Protein AF-A0A1I8ACL0-F1 (afdb_monomer)

Secondary structure (DSSP, 8-state):
----TT----HHHHHHHHHHHHHHHHHHHHHH-HHHHHHHHHHHHHHHHHHHH--SSEEEEHHHHHHTT-HHHHHHHHHHHHHH-TTSPEEEEEEE---THHHHHHHHIIIIIS--SEEEE--TT-HHHHHHHHTSTTSEEEEEEE-SSGGGHHHHTPBPTTS-BHHHHHHHHIIIII-TTS-EEEEE-TT-HHHHHHHHHHHTT--EE---BSTT-B-HHHHHHHH--

Organism: NCBI:txid37863

Structure (mmCIF, N/CA/C/O backbone):
data_AF-A0A1I8ACL0-F1
#
_entry.id   AF-A0A1I8ACL0-F1
#
loop_
_atom_site.group_PDB
_atom_site.id
_atom_site.type_symbol
_atom_site.label_atom_id
_atom_site.label_alt_id
_atom_site.label_c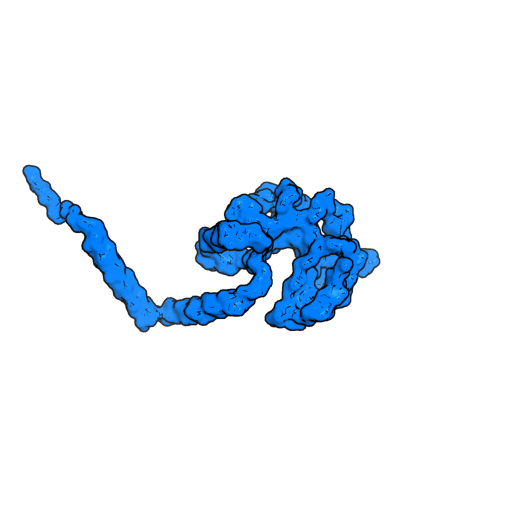omp_id
_atom_site.label_asym_id
_atom_site.label_entity_id
_atom_site.label_seq_id
_atom_site.pdbx_PDB_ins_code
_atom_site.Cartn_x
_atom_site.Cartn_y
_atom_site.Cartn_z
_atom_site.occupancy
_atom_site.B_iso_or_equiv
_atom_site.auth_seq_id
_atom_site.auth_comp_id
_atom_site.auth_asym_id
_atom_site.auth_atom_id
_atom_site.pdbx_PDB_model_num
ATOM 1 N N . MET A 1 1 ? 48.961 24.044 -46.648 1.00 43.56 1 MET A N 1
ATOM 2 C CA . MET A 1 1 ? 48.087 23.666 -45.518 1.00 43.56 1 MET A CA 1
ATOM 3 C C . MET A 1 1 ? 48.246 22.170 -45.318 1.00 43.56 1 MET A C 1
ATOM 5 O O . MET A 1 1 ? 47.962 21.426 -46.243 1.00 43.56 1 MET A O 1
ATOM 9 N N . SER A 1 2 ? 48.847 21.764 -44.198 1.00 44.66 2 SER A N 1
ATOM 10 C CA . SER A 1 2 ? 49.123 20.360 -43.868 1.00 44.66 2 SER A CA 1
ATOM 11 C C . SER A 1 2 ? 47.848 19.727 -43.312 1.00 44.66 2 SER A C 1
ATOM 13 O O . SER A 1 2 ? 47.350 20.182 -42.282 1.00 44.66 2 SER A O 1
ATOM 15 N N . ASP A 1 3 ? 47.289 18.739 -44.011 1.00 47.62 3 ASP A N 1
ATOM 16 C CA . ASP A 1 3 ? 46.150 17.964 -43.519 1.00 47.62 3 ASP A CA 1
ATOM 17 C C . ASP A 1 3 ? 46.607 17.059 -42.362 1.00 47.62 3 ASP A C 1
ATOM 19 O O . ASP A 1 3 ? 47.526 16.251 -42.496 1.00 47.62 3 ASP A O 1
ATOM 23 N N . SER A 1 4 ? 45.958 17.214 -41.206 1.00 45.97 4 SER A N 1
ATOM 24 C CA . SER A 1 4 ? 46.215 16.424 -39.997 1.00 45.97 4 SER A CA 1
ATOM 25 C C . SER A 1 4 ? 45.887 14.933 -40.218 1.00 45.97 4 SER A C 1
ATOM 27 O O . SER A 1 4 ? 44.834 14.631 -40.792 1.00 45.97 4 SER A O 1
ATOM 29 N N . PRO A 1 5 ? 46.698 13.975 -39.712 1.00 49.19 5 PRO A N 1
ATOM 30 C CA . PRO A 1 5 ? 46.516 12.537 -39.956 1.00 49.19 5 PRO A CA 1
ATOM 31 C C . PRO A 1 5 ? 45.283 11.927 -39.266 1.00 49.19 5 PRO A C 1
ATOM 33 O O . PRO A 1 5 ? 45.001 10.744 -39.435 1.00 49.19 5 PRO A O 1
ATOM 36 N N . PHE A 1 6 ? 44.537 12.709 -38.480 1.00 51.38 6 PHE A N 1
ATOM 37 C CA . PHE A 1 6 ? 43.445 12.227 -37.628 1.00 51.38 6 PHE A CA 1
ATOM 38 C C . PHE A 1 6 ? 42.046 12.410 -38.237 1.00 51.38 6 PHE A C 1
ATOM 40 O O . PHE A 1 6 ? 41.051 12.519 -37.518 1.00 51.38 6 PHE A O 1
ATOM 47 N N . LYS A 1 7 ? 41.925 12.425 -39.571 1.00 48.66 7 LYS A N 1
ATOM 48 C CA . LYS A 1 7 ? 40.615 12.453 -40.243 1.00 48.66 7 LYS A CA 1
ATOM 49 C C . LYS A 1 7 ? 39.975 11.056 -40.222 1.00 48.66 7 LYS A C 1
ATOM 51 O O . LYS A 1 7 ? 40.270 10.186 -41.037 1.00 48.66 7 LYS A O 1
ATOM 56 N N . SER A 1 8 ? 39.103 10.861 -39.232 1.00 52.00 8 SER A N 1
ATOM 57 C CA . SER A 1 8 ? 38.303 9.658 -38.964 1.00 52.00 8 SER A CA 1
ATOM 58 C C . SER A 1 8 ? 37.538 9.147 -40.197 1.00 52.00 8 SER A C 1
ATOM 60 O O . SER A 1 8 ? 36.692 9.855 -40.746 1.00 52.00 8 SER A O 1
ATOM 62 N N . LYS A 1 9 ? 37.756 7.875 -40.563 1.00 53.47 9 LYS A N 1
ATOM 63 C CA . LYS A 1 9 ? 36.924 7.108 -41.505 1.00 53.47 9 LYS A CA 1
ATOM 64 C C . LYS A 1 9 ? 35.989 6.149 -40.738 1.00 53.47 9 LYS A C 1
ATOM 66 O O . LYS A 1 9 ? 36.467 5.189 -40.149 1.00 53.47 9 LYS A O 1
ATOM 71 N N . GLY A 1 10 ? 34.672 6.391 -40.807 1.00 56.44 10 GLY A N 1
ATOM 72 C CA . GLY A 1 10 ? 33.586 5.386 -40.729 1.00 56.44 10 GLY A CA 1
ATOM 73 C C . GLY A 1 10 ? 33.173 4.794 -39.362 1.00 56.44 10 GLY A C 1
ATOM 74 O O . GLY A 1 10 ? 33.963 4.162 -38.668 1.00 56.44 10 GLY A O 1
ATOM 75 N N . GLY A 1 11 ? 31.881 4.908 -39.017 1.00 65.88 11 GLY A N 1
ATOM 76 C CA . GLY A 1 11 ? 31.287 4.486 -37.732 1.00 65.88 11 GLY A CA 1
ATOM 77 C C . GLY A 1 11 ? 31.156 2.972 -37.475 1.00 65.88 11 GLY A C 1
ATOM 78 O O . GLY A 1 11 ? 31.179 2.557 -36.320 1.00 65.88 11 GLY A O 1
ATOM 79 N N . LEU A 1 12 ? 31.100 2.126 -38.512 1.00 71.12 12 LEU A N 1
ATOM 80 C CA . LEU A 1 12 ? 30.924 0.666 -38.365 1.00 71.12 12 LEU A CA 1
ATOM 81 C C . LEU A 1 12 ? 32.179 -0.056 -37.844 1.00 71.12 12 LEU A C 1
ATOM 83 O O . LEU A 1 12 ? 32.082 -0.931 -36.986 1.00 71.12 12 LEU A O 1
ATOM 87 N N . GLY A 1 13 ? 33.371 0.341 -38.302 1.00 71.88 13 GLY A N 1
ATOM 88 C CA . GLY A 1 13 ? 34.630 -0.250 -37.829 1.00 71.88 13 GLY A CA 1
ATOM 89 C C . GLY A 1 13 ? 34.921 0.077 -36.360 1.00 71.88 13 GLY A C 1
ATOM 90 O O . GLY A 1 13 ? 35.482 -0.741 -35.633 1.00 71.88 13 GLY A O 1
ATOM 91 N N . ARG A 1 14 ? 34.484 1.252 -35.890 1.00 73.00 14 ARG A N 1
ATOM 92 C CA . ARG A 1 14 ? 34.584 1.641 -34.475 1.00 73.00 14 ARG A CA 1
ATOM 93 C C . ARG A 1 14 ? 33.648 0.820 -33.596 1.00 73.00 14 ARG A C 1
ATOM 95 O O . ARG A 1 14 ? 34.075 0.397 -32.529 1.00 73.00 14 ARG A O 1
ATOM 102 N N . LEU A 1 15 ? 32.426 0.557 -34.060 1.00 72.75 15 LEU A N 1
ATOM 103 C CA . LEU A 1 15 ? 31.462 -0.280 -33.347 1.00 72.75 15 LEU A CA 1
ATOM 104 C C . LEU A 1 15 ? 31.965 -1.722 -33.210 1.00 72.75 15 LEU A C 1
ATOM 106 O O . LEU A 1 15 ? 31.938 -2.279 -32.117 1.00 72.75 15 LEU A O 1
ATOM 110 N N . PHE A 1 16 ? 32.506 -2.298 -34.288 1.00 77.19 16 PHE A N 1
ATOM 111 C CA . PHE A 1 16 ? 33.080 -3.645 -34.247 1.00 77.19 16 PHE A CA 1
ATOM 112 C C . PHE A 1 16 ? 34.273 -3.737 -33.285 1.00 77.19 16 PHE A C 1
ATOM 114 O O . PHE A 1 16 ? 34.369 -4.663 -32.480 1.00 77.19 16 PHE A O 1
ATOM 121 N N . ASN A 1 17 ? 35.164 -2.743 -33.316 1.00 74.19 17 ASN A N 1
ATOM 122 C CA . ASN A 1 17 ? 36.290 -2.690 -32.390 1.00 74.19 17 ASN A CA 1
ATOM 123 C C . ASN A 1 17 ? 35.833 -2.499 -30.940 1.00 74.19 17 ASN A C 1
ATOM 125 O O . ASN A 1 17 ? 36.361 -3.176 -30.063 1.00 74.19 17 ASN A O 1
ATOM 129 N N . ALA A 1 18 ? 34.844 -1.638 -30.686 1.00 74.88 18 ALA A N 1
ATOM 130 C CA . ALA A 1 18 ? 34.277 -1.440 -29.355 1.00 74.88 18 ALA A CA 1
ATOM 131 C C . ALA A 1 18 ? 33.671 -2.739 -28.807 1.00 74.88 18 ALA A C 1
ATOM 133 O O . ALA A 1 18 ? 34.038 -3.149 -27.713 1.00 74.88 18 ALA A O 1
ATOM 134 N N . LEU A 1 19 ? 32.860 -3.450 -29.600 1.00 76.31 19 LEU A N 1
ATOM 135 C CA . LEU A 1 19 ? 32.297 -4.753 -29.222 1.00 76.31 19 LEU A CA 1
ATOM 136 C C . LEU A 1 19 ? 33.386 -5.778 -28.888 1.00 76.31 19 LEU A C 1
ATOM 138 O O . LEU A 1 19 ? 33.289 -6.493 -27.892 1.00 76.31 19 LEU A O 1
ATOM 142 N N . ARG A 1 20 ? 34.457 -5.821 -29.687 1.00 81.38 20 ARG A N 1
ATOM 143 C CA . ARG A 1 20 ? 35.597 -6.710 -29.439 1.00 81.38 20 ARG A CA 1
ATOM 144 C C . ARG A 1 20 ? 36.308 -6.374 -28.127 1.00 81.38 20 ARG A C 1
ATOM 146 O O . ARG A 1 20 ? 36.611 -7.284 -27.361 1.00 81.38 20 ARG A O 1
ATOM 153 N N . TYR A 1 21 ? 36.572 -5.095 -27.860 1.00 78.44 21 TYR A N 1
ATOM 154 C CA . TYR A 1 21 ? 37.223 -4.662 -26.621 1.00 78.44 21 TYR A CA 1
ATOM 155 C C . TYR A 1 21 ? 36.328 -4.863 -25.394 1.00 78.44 21 TYR A C 1
ATOM 157 O O . TYR A 1 21 ? 36.817 -5.333 -24.372 1.00 78.44 21 TYR A O 1
ATOM 165 N N . SER A 1 22 ? 35.022 -4.615 -25.503 1.00 76.06 22 SER A N 1
ATOM 166 C CA . SER A 1 22 ? 34.048 -4.926 -24.451 1.00 76.06 22 SER A CA 1
ATOM 167 C C . SER A 1 22 ? 33.998 -6.426 -24.156 1.00 76.06 22 SER A C 1
ATOM 169 O O . SER A 1 22 ? 34.036 -6.820 -22.994 1.00 76.06 22 SER A O 1
ATOM 171 N N . GLY A 1 23 ? 34.006 -7.275 -25.189 1.00 80.38 23 GLY A N 1
ATOM 172 C CA . GLY A 1 23 ? 34.074 -8.728 -25.022 1.00 80.38 23 GLY A CA 1
ATOM 173 C C . GLY A 1 23 ? 35.376 -9.194 -24.365 1.00 80.38 23 GLY A C 1
ATOM 174 O O . GLY A 1 23 ? 35.360 -10.091 -23.525 1.00 80.38 23 GLY A O 1
ATOM 175 N N . GLN A 1 24 ? 36.506 -8.559 -24.690 1.00 84.94 24 GLN A N 1
ATOM 176 C CA . GLN A 1 24 ? 37.789 -8.822 -24.031 1.00 84.94 24 GLN A CA 1
ATOM 177 C C . GLN A 1 24 ? 37.790 -8.376 -22.565 1.00 84.94 24 GLN A C 1
ATOM 179 O O . GLN A 1 24 ? 38.276 -9.124 -21.720 1.00 84.94 24 GLN A O 1
ATOM 184 N N . GLY A 1 25 ? 37.214 -7.210 -22.260 1.00 76.88 25 GLY A N 1
ATOM 185 C CA . GLY A 1 25 ? 37.049 -6.714 -20.893 1.00 76.88 25 GLY A CA 1
ATOM 186 C C . GLY A 1 25 ? 36.172 -7.638 -20.051 1.00 76.88 25 GLY A C 1
ATOM 187 O O . GLY A 1 25 ? 36.580 -8.049 -18.970 1.00 76.88 25 GLY A O 1
ATOM 188 N N . LEU A 1 26 ? 35.031 -8.071 -20.592 1.00 77.00 26 LEU A N 1
ATOM 189 C CA . LEU A 1 26 ? 34.140 -9.028 -19.935 1.00 77.00 26 LEU A CA 1
ATOM 190 C C . LEU A 1 26 ? 34.831 -10.378 -19.699 1.00 77.00 26 LEU A C 1
ATOM 192 O O . LEU A 1 26 ? 34.758 -10.942 -18.610 1.00 77.00 26 LEU A O 1
ATOM 196 N N . ALA A 1 27 ? 35.557 -10.889 -20.697 1.00 77.88 27 ALA A N 1
ATOM 197 C CA . ALA A 1 27 ? 36.305 -12.136 -20.566 1.00 77.88 27 ALA A CA 1
ATOM 198 C C . ALA A 1 27 ? 37.453 -12.039 -19.545 1.00 77.88 27 ALA A C 1
ATOM 200 O O . ALA A 1 27 ? 37.776 -13.041 -18.902 1.00 77.88 27 ALA A O 1
ATOM 201 N N . ALA A 1 28 ? 38.073 -10.866 -19.402 1.00 78.50 28 ALA A N 1
ATOM 202 C CA . ALA A 1 28 ? 39.099 -10.609 -18.399 1.00 78.50 28 ALA A CA 1
ATOM 203 C C . ALA A 1 28 ? 38.494 -10.515 -16.991 1.00 78.50 28 ALA A 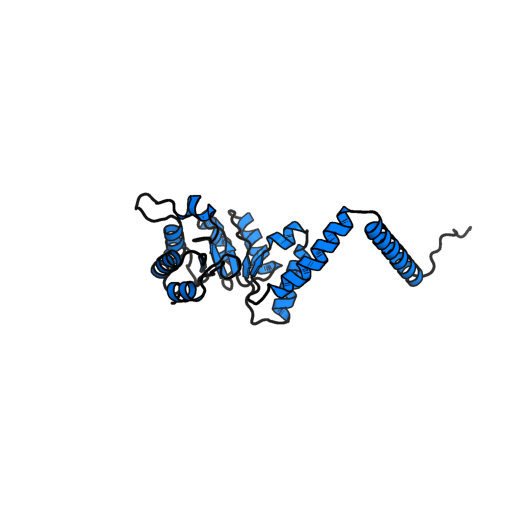C 1
ATOM 205 O O . ALA A 1 28 ? 38.990 -11.195 -16.093 1.00 78.50 28 ALA A O 1
ATOM 206 N N . ALA A 1 29 ? 37.392 -9.778 -16.819 1.00 72.25 29 ALA A N 1
ATOM 207 C CA . ALA A 1 29 ? 36.663 -9.671 -15.554 1.00 72.25 29 ALA A CA 1
ATOM 208 C C . ALA A 1 29 ? 36.194 -11.052 -15.063 1.00 72.25 29 ALA A C 1
ATOM 210 O O . ALA A 1 29 ? 36.446 -11.434 -13.923 1.00 72.25 29 ALA A O 1
ATOM 211 N N . LEU A 1 30 ? 35.645 -11.882 -15.958 1.00 71.94 30 LEU A N 1
ATOM 212 C CA . LEU A 1 30 ? 35.262 -13.261 -15.633 1.00 71.94 30 LEU A CA 1
ATOM 213 C C . LEU A 1 30 ? 36.442 -14.108 -15.143 1.00 71.94 30 LEU A C 1
ATOM 215 O O . LEU A 1 30 ? 36.303 -14.880 -14.194 1.00 71.94 30 LEU A O 1
ATOM 219 N N . ARG A 1 31 ? 37.619 -13.979 -15.763 1.00 81.19 31 ARG A N 1
ATOM 220 C CA . ARG A 1 31 ? 38.794 -14.785 -15.396 1.00 81.19 31 ARG A CA 1
ATOM 221 C C . ARG A 1 31 ? 39.493 -14.287 -14.139 1.00 81.19 31 ARG A C 1
ATOM 223 O O . ARG A 1 31 ? 39.937 -15.104 -13.335 1.00 81.19 31 ARG A O 1
ATOM 230 N N . HIS A 1 32 ? 39.596 -12.977 -13.956 1.00 79.44 32 HIS A N 1
ATOM 231 C CA . HIS A 1 32 ? 40.518 -12.393 -12.983 1.00 79.44 32 HIS A CA 1
ATOM 232 C C . HIS A 1 32 ? 39.831 -11.742 -11.779 1.00 79.44 32 HIS A C 1
ATOM 234 O O . HIS A 1 32 ? 40.480 -11.599 -10.747 1.00 79.44 32 HIS A O 1
ATOM 240 N N . GLU A 1 33 ? 38.526 -11.460 -11.830 1.00 78.19 33 GLU A N 1
ATOM 241 C CA . GLU A 1 33 ? 37.814 -10.802 -10.729 1.00 78.19 33 GLU A CA 1
ATOM 242 C C . GLU A 1 33 ? 36.845 -11.750 -10.014 1.00 78.19 33 GLU A C 1
ATOM 244 O O . GLU A 1 33 ? 35.849 -12.218 -10.565 1.00 78.19 33 GLU A O 1
ATOM 249 N N . ALA A 1 34 ? 37.145 -12.053 -8.748 1.00 75.50 34 ALA A N 1
ATOM 250 C CA . ALA A 1 34 ? 36.331 -12.960 -7.940 1.00 75.50 34 ALA A CA 1
ATOM 251 C C . ALA A 1 34 ? 34.948 -12.383 -7.599 1.00 75.50 34 ALA A C 1
ATOM 253 O O . ALA A 1 34 ? 33.965 -13.117 -7.680 1.00 75.50 3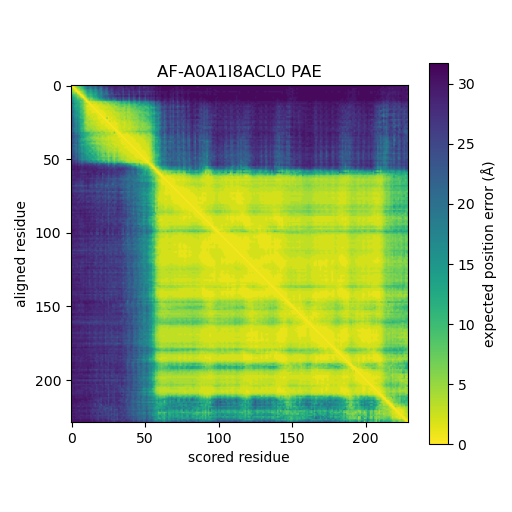4 ALA A O 1
ATOM 254 N N . ALA A 1 35 ? 34.873 -11.086 -7.282 1.00 72.94 35 ALA A N 1
ATOM 255 C CA . ALA A 1 35 ? 33.618 -10.401 -6.973 1.00 72.94 35 ALA A CA 1
ATOM 256 C C . ALA A 1 35 ? 32.659 -10.414 -8.176 1.00 72.94 35 ALA A C 1
ATOM 258 O O . ALA A 1 35 ? 31.513 -10.832 -8.040 1.00 72.94 35 ALA A O 1
ATOM 259 N N . PHE A 1 36 ? 33.166 -10.102 -9.374 1.00 72.38 36 PHE A N 1
ATOM 260 C CA . PHE A 1 36 ? 32.383 -10.128 -10.611 1.00 72.38 36 PHE A CA 1
ATOM 261 C C . PHE A 1 36 ? 31.793 -11.516 -10.909 1.00 72.38 36 PHE A C 1
ATOM 263 O O . PHE A 1 36 ? 30.634 -11.644 -11.302 1.00 72.38 36 PHE A O 1
ATOM 270 N N . ARG A 1 37 ? 32.561 -12.592 -10.676 1.00 86.31 37 ARG A N 1
ATOM 271 C CA . ARG A 1 37 ? 32.048 -13.966 -10.818 1.00 86.31 37 ARG A CA 1
ATOM 272 C C . ARG A 1 37 ? 30.946 -14.295 -9.815 1.00 86.31 37 ARG A C 1
ATOM 274 O O . ARG A 1 37 ? 30.008 -14.998 -10.177 1.00 86.31 37 ARG A O 1
ATOM 281 N N . GLN A 1 38 ? 31.077 -13.844 -8.568 1.00 79.19 38 GLN A N 1
ATOM 282 C CA . GLN A 1 38 ? 30.081 -14.091 -7.523 1.00 79.19 38 GLN A CA 1
ATOM 283 C C . GLN A 1 38 ? 28.774 -13.355 -7.823 1.00 79.19 38 GLN A C 1
ATOM 285 O O . GLN A 1 38 ? 27.706 -13.956 -7.751 1.00 79.19 38 GLN A O 1
ATOM 290 N N . GLU A 1 39 ? 28.864 -12.092 -8.229 1.00 71.31 39 GLU A N 1
ATOM 291 C CA . GLU A 1 39 ? 27.716 -11.271 -8.607 1.00 71.31 39 GLU A CA 1
ATOM 292 C C . GLU A 1 39 ? 26.996 -11.830 -9.842 1.00 71.31 39 GLU A C 1
ATOM 294 O O . GLU A 1 39 ? 25.780 -12.012 -9.819 1.00 71.31 39 GLU A O 1
ATOM 299 N N . LEU A 1 40 ? 27.740 -12.222 -10.885 1.00 82.75 40 LEU A N 1
ATOM 300 C CA . LEU A 1 40 ? 27.152 -12.847 -12.070 1.00 82.75 40 LEU A CA 1
ATOM 301 C C . LEU A 1 40 ? 26.504 -14.203 -11.749 1.00 82.75 40 LEU A C 1
ATOM 303 O O . LEU A 1 40 ? 25.433 -14.505 -12.270 1.00 82.75 40 LEU A O 1
ATOM 307 N N . ALA A 1 41 ? 27.124 -15.020 -10.892 1.00 81.88 41 ALA A N 1
ATOM 308 C CA . ALA A 1 41 ? 26.542 -16.290 -10.461 1.00 81.88 41 ALA A CA 1
ATOM 309 C C . ALA A 1 41 ? 25.234 -16.078 -9.683 1.00 81.88 41 ALA A C 1
ATOM 311 O O . ALA A 1 41 ? 24.263 -16.797 -9.917 1.00 81.88 41 ALA A O 1
ATOM 312 N N . LEU A 1 42 ? 25.185 -15.067 -8.810 1.00 74.19 42 LEU A N 1
ATOM 313 C CA . LEU A 1 42 ? 23.962 -14.673 -8.114 1.00 74.19 42 LEU A CA 1
ATOM 314 C C . LEU A 1 42 ? 22.895 -14.193 -9.098 1.00 74.19 42 LEU A C 1
ATOM 316 O O . LEU A 1 42 ? 21.773 -14.674 -9.023 1.00 74.19 42 LEU A O 1
ATOM 320 N N . ALA A 1 43 ? 23.228 -13.330 -10.058 1.00 70.88 43 ALA A N 1
ATOM 321 C CA . ALA A 1 43 ? 22.276 -12.856 -11.064 1.00 70.88 43 ALA A CA 1
ATOM 322 C C . ALA A 1 43 ? 21.694 -14.009 -11.904 1.00 70.88 43 ALA A C 1
ATOM 324 O O . ALA A 1 43 ? 20.483 -14.114 -12.071 1.00 70.88 43 ALA A O 1
ATOM 325 N N . VAL A 1 44 ? 22.535 -14.942 -12.364 1.00 84.19 44 VAL A N 1
ATOM 326 C CA . VAL A 1 44 ? 22.098 -16.107 -13.158 1.00 84.19 44 VAL A CA 1
ATOM 327 C C . VAL A 1 44 ? 21.153 -17.029 -12.379 1.00 84.19 44 VAL A C 1
ATOM 329 O O . VAL A 1 44 ? 20.293 -17.657 -12.989 1.00 84.19 44 VAL A O 1
ATOM 332 N N . VAL A 1 45 ? 21.282 -17.112 -11.052 1.00 82.06 45 VAL A N 1
ATOM 333 C CA . VAL A 1 45 ? 20.397 -17.927 -10.201 1.00 82.06 45 VAL A CA 1
ATOM 334 C C . VAL A 1 45 ? 19.144 -17.154 -9.788 1.00 82.06 45 VAL A C 1
ATOM 336 O O . VAL A 1 45 ? 18.035 -17.676 -9.878 1.00 82.06 45 VAL A O 1
ATOM 339 N N . LEU A 1 46 ? 19.306 -15.908 -9.345 1.00 65.25 46 LEU A N 1
ATOM 340 C CA . LEU A 1 46 ? 18.232 -15.094 -8.786 1.00 65.25 46 LEU A CA 1
ATOM 341 C C . LEU A 1 46 ? 17.274 -14.581 -9.860 1.00 65.25 46 LEU A C 1
ATOM 343 O O . LEU A 1 46 ? 16.083 -14.493 -9.589 1.00 65.25 46 LEU A O 1
ATOM 347 N N . THR A 1 47 ? 17.743 -14.290 -11.078 1.00 70.06 47 THR A N 1
ATOM 348 C CA . THR A 1 47 ? 16.870 -13.787 -12.148 1.00 70.06 47 THR A CA 1
ATOM 349 C C . THR A 1 47 ? 15.831 -14.831 -12.580 1.00 70.06 47 THR A C 1
ATOM 351 O O . THR A 1 47 ? 14.643 -14.520 -12.520 1.00 70.06 47 THR A O 1
ATOM 354 N N . PRO A 1 48 ? 16.183 -16.084 -12.934 1.00 67.94 48 PRO A N 1
ATOM 355 C CA . PRO A 1 48 ? 15.184 -17.114 -13.224 1.00 67.94 48 PRO A CA 1
ATOM 356 C C . PRO A 1 48 ? 14.322 -17.458 -12.008 1.00 67.94 48 PRO A C 1
ATOM 358 O O . PRO A 1 48 ? 13.129 -17.697 -12.163 1.00 67.94 48 PRO A O 1
ATOM 361 N N . LEU A 1 49 ? 14.903 -17.450 -10.801 1.00 63.47 49 LEU A N 1
ATOM 362 C CA . LEU A 1 49 ? 14.168 -17.692 -9.560 1.00 63.47 49 LEU A CA 1
ATOM 363 C C . LEU A 1 49 ? 13.104 -16.611 -9.309 1.00 63.47 49 LEU A C 1
ATOM 365 O O . LEU A 1 49 ? 11.991 -16.943 -8.916 1.00 63.47 49 LEU A O 1
ATOM 369 N N . ALA A 1 50 ? 13.406 -15.345 -9.600 1.00 59.84 50 ALA A N 1
ATOM 370 C CA . ALA A 1 50 ? 12.456 -14.240 -9.505 1.00 59.84 50 ALA A CA 1
ATOM 371 C C . ALA A 1 50 ? 11.282 -14.408 -10.484 1.00 59.84 50 ALA A C 1
ATOM 373 O O . ALA A 1 50 ? 10.132 -14.210 -10.101 1.00 59.84 50 ALA A O 1
ATOM 374 N N . PHE A 1 51 ? 11.548 -14.851 -11.718 1.00 59.69 51 PHE A N 1
ATOM 375 C CA . PHE A 1 51 ? 10.489 -15.165 -12.687 1.00 59.69 51 PHE A CA 1
ATOM 376 C C . PHE A 1 51 ? 9.696 -16.430 -12.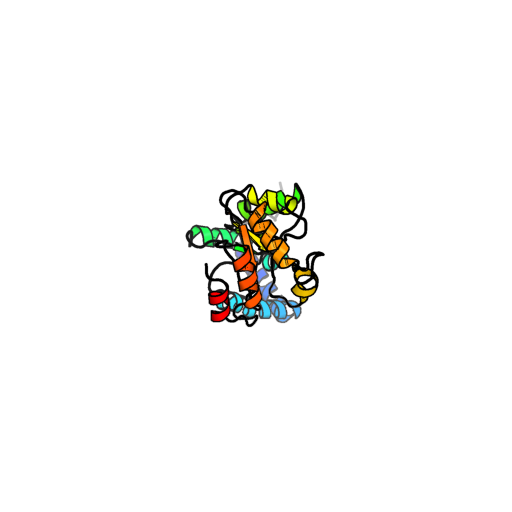325 1.00 59.69 51 PHE A C 1
ATOM 378 O O . PHE A 1 51 ? 8.514 -16.515 -12.641 1.00 59.69 51 PHE A O 1
ATOM 385 N N . TRP A 1 52 ? 10.323 -17.410 -11.668 1.00 56.50 52 TRP A N 1
ATOM 386 C CA . TRP A 1 52 ? 9.669 -18.658 -11.263 1.00 56.50 52 TRP A CA 1
ATOM 387 C C . TRP A 1 52 ? 8.791 -18.498 -10.014 1.00 56.50 52 TRP A C 1
ATOM 389 O O . TRP A 1 52 ? 7.749 -19.141 -9.916 1.00 56.50 52 TRP A O 1
ATOM 399 N N . LEU A 1 53 ? 9.178 -17.618 -9.085 1.00 52.62 53 LEU A N 1
ATOM 400 C CA . LEU A 1 53 ? 8.410 -17.302 -7.876 1.00 52.62 53 LEU A CA 1
ATOM 401 C C . LEU A 1 53 ? 7.306 -16.254 -8.109 1.00 52.62 53 LEU A C 1
ATOM 403 O O . LEU A 1 53 ? 6.407 -16.126 -7.282 1.00 52.62 53 LEU A O 1
ATOM 407 N N . GLY A 1 54 ? 7.344 -15.514 -9.220 1.00 48.25 54 GLY A N 1
ATOM 408 C CA . GLY A 1 54 ? 6.340 -14.507 -9.563 1.00 48.25 54 GLY A CA 1
ATOM 409 C C . GLY A 1 54 ? 5.099 -15.098 -10.239 1.00 48.25 54 GLY A C 1
ATOM 410 O O . GLY A 1 54 ? 4.987 -15.046 -11.461 1.00 48.25 54 GLY A O 1
ATOM 411 N N . GLN A 1 55 ? 4.141 -15.623 -9.471 1.00 43.94 55 GLN A N 1
ATOM 412 C CA . GLN A 1 55 ? 2.799 -15.959 -9.974 1.00 43.94 55 GLN A CA 1
ATOM 413 C C . GLN A 1 55 ? 1.726 -15.037 -9.369 1.00 43.94 55 GLN A C 1
ATOM 415 O O . GLN A 1 55 ? 1.142 -15.421 -8.369 1.00 43.94 55 GLN A O 1
ATOM 420 N N . THR A 1 56 ? 1.449 -13.883 -10.020 1.00 45.22 56 THR A N 1
ATOM 421 C CA . THR A 1 56 ? 0.307 -12.923 -9.838 1.00 45.22 56 THR A CA 1
ATOM 422 C C . THR A 1 56 ? 0.001 -12.417 -8.406 1.00 45.22 56 THR A C 1
ATOM 424 O O . THR A 1 56 ? 0.126 -13.197 -7.476 1.00 45.22 56 THR A O 1
ATOM 427 N N . PRO A 1 57 ? -0.530 -11.198 -8.149 1.00 47.72 57 PRO A N 1
ATOM 428 C CA . PRO A 1 57 ? -0.514 -9.922 -8.880 1.00 47.72 57 PRO A CA 1
ATOM 429 C C . PRO A 1 57 ? 0.898 -9.317 -8.896 1.00 47.72 57 PRO A C 1
ATOM 431 O O . PRO A 1 57 ? 1.778 -9.769 -8.170 1.00 47.72 57 PRO A O 1
ATOM 434 N N . ALA A 1 58 ? 1.141 -8.296 -9.718 1.00 54.75 58 ALA A N 1
ATOM 435 C CA . ALA A 1 58 ? 2.416 -7.581 -9.693 1.00 54.75 58 ALA A CA 1
ATOM 436 C C . ALA A 1 58 ? 2.474 -6.656 -8.464 1.00 54.75 58 ALA A C 1
ATOM 438 O O . ALA A 1 58 ? 2.304 -5.444 -8.576 1.00 54.75 58 ALA A O 1
ATOM 439 N N . GLU A 1 59 ? 2.675 -7.239 -7.283 1.00 53.91 59 GLU A N 1
ATOM 440 C CA . GLU A 1 59 ? 3.206 -6.511 -6.136 1.00 53.91 59 GLU A CA 1
ATOM 441 C C . GLU A 1 59 ? 4.671 -6.215 -6.431 1.00 53.91 59 GLU A C 1
ATOM 443 O O . GLU A 1 59 ? 5.525 -7.106 -6.424 1.00 53.91 59 GLU A O 1
ATOM 448 N N . ILE A 1 60 ? 4.962 -4.962 -6.761 1.00 63.22 60 ILE A N 1
ATOM 449 C CA . ILE A 1 60 ? 6.324 -4.569 -7.092 1.00 63.22 60 ILE A CA 1
ATOM 450 C C . ILE A 1 60 ? 6.961 -3.946 -5.860 1.00 63.22 60 ILE A C 1
ATOM 452 O O . ILE A 1 60 ? 6.609 -2.836 -5.454 1.00 63.22 60 ILE A O 1
ATOM 456 N N . LEU A 1 61 ? 7.923 -4.658 -5.269 1.00 77.31 61 LEU A N 1
ATOM 457 C CA . LEU A 1 61 ? 8.713 -4.116 -4.171 1.00 77.31 61 LEU A CA 1
ATOM 458 C C . LEU A 1 61 ? 9.767 -3.152 -4.728 1.00 77.31 61 LEU A C 1
ATOM 460 O O . LEU A 1 61 ? 10.817 -3.565 -5.227 1.00 77.31 61 LEU A O 1
ATOM 464 N N . ILE A 1 62 ? 9.499 -1.853 -4.586 1.00 85.19 62 ILE A N 1
ATOM 465 C CA . ILE A 1 62 ? 10.362 -0.773 -5.091 1.00 85.19 62 ILE A CA 1
ATOM 466 C C . ILE A 1 62 ? 11.787 -0.826 -4.521 1.00 85.19 62 ILE A C 1
ATOM 468 O O . ILE A 1 62 ? 12.739 -0.419 -5.182 1.00 85.19 62 ILE A O 1
ATOM 472 N N . ALA A 1 63 ? 11.953 -1.373 -3.312 1.00 81.06 63 ALA A N 1
ATOM 473 C CA . ALA A 1 63 ? 13.238 -1.429 -2.622 1.00 81.06 63 ALA A CA 1
ATOM 474 C C . ALA A 1 63 ? 14.313 -2.211 -3.399 1.00 81.06 63 ALA A C 1
ATOM 476 O O . ALA A 1 63 ? 15.475 -1.815 -3.369 1.00 81.06 63 ALA A O 1
ATOM 477 N N . TYR A 1 64 ? 13.948 -3.280 -4.121 1.00 83.38 64 TYR A N 1
ATOM 478 C CA . TYR A 1 64 ? 14.919 -4.049 -4.912 1.00 83.38 64 TYR A CA 1
ATOM 479 C C . TYR A 1 64 ? 15.460 -3.255 -6.101 1.00 83.38 64 TYR A C 1
ATOM 481 O O . TYR A 1 64 ? 16.649 -3.337 -6.393 1.00 83.38 64 TYR A O 1
ATOM 489 N N . PHE A 1 65 ? 14.603 -2.475 -6.761 1.00 88.94 65 PHE A N 1
ATOM 490 C CA . PHE A 1 65 ? 15.003 -1.637 -7.888 1.00 88.94 65 PHE A CA 1
ATOM 491 C C . PHE A 1 65 ? 15.833 -0.446 -7.411 1.00 88.94 65 PHE A C 1
ATOM 493 O O . PHE A 1 65 ? 16.924 -0.223 -7.926 1.00 88.94 65 PHE A O 1
ATOM 500 N N . ALA A 1 66 ? 15.378 0.247 -6.364 1.00 85.12 66 ALA A N 1
ATOM 501 C CA . ALA A 1 66 ? 16.100 1.382 -5.793 1.00 85.12 66 ALA A CA 1
ATOM 502 C C . ALA A 1 66 ? 17.498 0.992 -5.281 1.00 85.12 66 ALA A C 1
ATOM 504 O O . ALA A 1 66 ? 18.472 1.704 -5.509 1.00 85.12 66 ALA A O 1
ATOM 505 N N . ALA A 1 67 ? 17.637 -0.180 -4.648 1.00 83.12 67 ALA A N 1
ATOM 506 C CA . ALA A 1 67 ? 18.933 -0.675 -4.179 1.00 83.12 67 ALA A CA 1
ATOM 507 C C . ALA A 1 67 ? 19.954 -0.900 -5.310 1.00 83.12 67 ALA A C 1
ATOM 509 O O . ALA A 1 67 ? 21.154 -0.909 -5.047 1.00 83.12 67 ALA A O 1
ATOM 510 N N . GLN A 1 68 ? 19.488 -1.086 -6.547 1.00 89.69 68 GLN A N 1
ATOM 511 C CA . GLN A 1 68 ? 20.322 -1.312 -7.728 1.00 89.69 68 GLN A CA 1
ATOM 512 C C . GLN A 1 68 ? 20.408 -0.082 -8.648 1.00 89.69 68 GLN A C 1
ATOM 514 O O . GLN A 1 68 ? 21.021 -0.171 -9.710 1.00 89.69 68 GLN A O 1
ATOM 519 N N . GLY A 1 69 ? 19.789 1.049 -8.277 1.00 88.50 69 GLY A N 1
ATOM 520 C CA . GLY A 1 69 ? 19.642 2.207 -9.167 1.00 88.50 69 GLY A CA 1
ATOM 521 C C . GLY A 1 69 ? 18.874 1.868 -10.450 1.00 88.50 69 GLY A C 1
ATOM 522 O O . GLY A 1 69 ? 19.222 2.343 -11.531 1.00 88.50 69 GLY A O 1
ATOM 523 N N . ALA A 1 70 ? 17.903 0.956 -10.342 1.00 91.12 70 ALA A N 1
ATOM 524 C CA . ALA A 1 70 ? 17.157 0.386 -11.455 1.00 91.12 70 ALA A CA 1
ATOM 525 C C . ALA A 1 70 ? 15.729 0.958 -11.578 1.00 91.12 70 ALA A C 1
ATOM 527 O O . ALA A 1 70 ? 14.792 0.260 -11.973 1.00 91.12 70 ALA A O 1
ATOM 528 N N . GLU A 1 71 ? 15.525 2.217 -11.191 1.00 92.25 71 GLU A N 1
ATOM 529 C CA . GLU A 1 71 ? 14.219 2.882 -11.219 1.00 92.25 71 GLU A CA 1
ATOM 530 C C . GLU A 1 71 ? 13.662 3.025 -12.642 1.00 92.25 71 GLU A C 1
ATOM 532 O O . GLU A 1 71 ? 12.449 2.951 -12.839 1.00 92.25 71 GLU A O 1
ATOM 537 N N . ASP A 1 72 ? 14.532 3.175 -13.643 1.00 94.06 72 ASP A N 1
ATOM 538 C CA . ASP A 1 72 ? 14.119 3.220 -15.049 1.00 94.06 72 ASP A CA 1
ATOM 539 C C . ASP A 1 72 ? 13.573 1.856 -15.502 1.00 94.06 72 ASP A C 1
ATOM 541 O O . ASP A 1 72 ? 12.537 1.784 -16.155 1.00 94.06 72 ASP A O 1
ATOM 545 N N . GLN A 1 73 ? 14.191 0.753 -15.070 1.00 93.69 73 GLN A N 1
ATOM 546 C CA . GLN A 1 73 ? 13.723 -0.606 -15.353 1.00 93.69 73 GLN A CA 1
ATOM 547 C C . GLN A 1 73 ? 12.410 -0.918 -14.629 1.00 93.69 73 GLN A C 1
ATOM 549 O O . GLN A 1 73 ? 11.573 -1.649 -15.160 1.00 93.69 73 GLN A O 1
ATOM 554 N N . LEU A 1 74 ? 12.218 -0.376 -13.423 1.00 92.31 74 LEU A N 1
ATOM 555 C CA . LEU A 1 74 ? 10.933 -0.444 -12.732 1.00 92.31 74 LEU A CA 1
ATOM 556 C C . LEU A 1 74 ? 9.847 0.273 -13.540 1.00 92.31 74 LEU A C 1
ATOM 558 O O . LEU A 1 74 ? 8.758 -0.269 -13.731 1.00 92.31 74 LEU A O 1
ATOM 562 N N . GLN A 1 75 ? 10.149 1.469 -14.044 1.00 95.19 75 GLN A N 1
ATOM 563 C CA . GLN A 1 75 ? 9.223 2.222 -14.879 1.00 95.19 75 GLN A CA 1
ATOM 564 C C . GLN A 1 75 ? 8.894 1.470 -16.179 1.00 95.19 75 GLN A C 1
ATOM 566 O O . GLN A 1 75 ? 7.714 1.303 -16.491 1.00 95.19 75 GLN A O 1
ATOM 571 N N . ASP A 1 76 ? 9.901 0.919 -16.864 1.00 93.75 76 ASP A N 1
ATOM 572 C CA . ASP A 1 76 ? 9.720 0.084 -18.058 1.00 93.75 76 ASP A CA 1
ATOM 573 C C . ASP A 1 76 ? 8.841 -1.146 -17.774 1.00 93.75 76 ASP A C 1
ATOM 575 O O . ASP A 1 76 ? 7.984 -1.508 -18.585 1.00 93.75 76 ASP A O 1
ATOM 579 N N . LEU A 1 77 ? 9.017 -1.791 -16.615 1.00 91.88 77 LEU A N 1
ATOM 580 C CA . LEU A 1 77 ? 8.200 -2.930 -16.195 1.00 91.88 77 LEU A CA 1
ATOM 581 C C . LEU A 1 77 ? 6.739 -2.524 -15.975 1.00 91.88 77 LEU A C 1
ATOM 583 O O . LEU A 1 77 ? 5.833 -3.204 -16.465 1.00 91.88 77 LEU A O 1
ATOM 587 N N . CYS A 1 78 ? 6.498 -1.418 -15.269 1.00 93.56 78 CYS A N 1
ATOM 588 C CA . CYS A 1 78 ? 5.152 -0.888 -15.070 1.00 93.56 78 CYS A CA 1
ATOM 589 C C . CYS A 1 78 ? 4.484 -0.558 -16.413 1.00 93.56 78 CYS A C 1
ATOM 591 O O . CYS A 1 78 ? 3.357 -0.990 -16.664 1.00 93.56 78 CYS A O 1
ATOM 593 N N . ASP A 1 79 ? 5.181 0.135 -17.315 1.00 94.75 79 ASP A N 1
ATOM 594 C CA . ASP A 1 79 ? 4.655 0.477 -18.640 1.00 94.75 79 ASP A CA 1
ATOM 595 C C . ASP A 1 79 ? 4.411 -0.766 -19.515 1.00 94.75 79 ASP A C 1
ATOM 597 O O . ASP A 1 79 ? 3.406 -0.846 -20.237 1.00 94.75 79 ASP A O 1
ATOM 601 N N . TYR A 1 80 ? 5.265 -1.787 -19.413 1.00 93.44 80 TYR A N 1
ATOM 602 C CA . TYR A 1 80 ? 5.049 -3.078 -20.064 1.00 93.44 80 TYR A CA 1
ATOM 603 C C . TYR A 1 80 ? 3.773 -3.765 -19.558 1.00 93.44 80 TYR A C 1
ATOM 605 O O . TYR A 1 80 ? 2.942 -4.185 -20.368 1.00 93.44 80 TYR A O 1
ATOM 613 N N . ILE A 1 81 ? 3.574 -3.847 -18.237 1.00 90.62 81 ILE A N 1
ATOM 614 C CA . ILE A 1 81 ? 2.368 -4.453 -17.649 1.00 90.62 81 ILE A CA 1
ATOM 615 C C . ILE A 1 81 ? 1.129 -3.676 -18.090 1.00 90.62 81 ILE A C 1
ATOM 617 O O . ILE A 1 81 ? 0.184 -4.276 -18.600 1.00 90.62 81 ILE A O 1
ATOM 621 N N . ARG A 1 82 ? 1.154 -2.342 -17.994 1.00 90.06 82 ARG A N 1
ATOM 622 C CA . ARG A 1 82 ? 0.024 -1.494 -18.397 1.00 90.06 82 ARG A CA 1
ATOM 623 C C . ARG A 1 82 ? -0.328 -1.641 -19.873 1.00 90.06 82 ARG A C 1
ATOM 625 O O . ARG A 1 82 ? -1.506 -1.651 -20.219 1.00 90.06 82 ARG A O 1
ATOM 632 N N . SER A 1 83 ? 0.667 -1.732 -20.752 1.00 93.44 83 SER A N 1
ATOM 633 C CA . SER A 1 83 ? 0.427 -1.847 -22.195 1.00 93.44 83 SER A CA 1
ATOM 634 C C . SER A 1 83 ? -0.028 -3.247 -22.608 1.00 93.44 83 SER A C 1
ATOM 636 O O . SER A 1 83 ? -0.894 -3.383 -23.473 1.00 93.44 83 SER A O 1
ATOM 638 N N . ARG A 1 84 ? 0.535 -4.298 -22.000 1.00 94.50 84 ARG A N 1
ATOM 639 C CA . ARG A 1 84 ? 0.312 -5.683 -22.432 1.00 94.50 84 ARG A CA 1
ATOM 640 C C . ARG A 1 84 ? -0.794 -6.402 -21.665 1.00 94.50 84 ARG A C 1
ATOM 642 O O . ARG A 1 84 ? -1.418 -7.304 -22.231 1.00 94.50 84 ARG A O 1
ATOM 649 N N . TYR A 1 85 ? -1.045 -5.984 -20.428 1.00 92.06 85 TYR A N 1
ATOM 650 C CA . TYR A 1 85 ? -2.010 -6.560 -19.494 1.00 92.06 85 TYR A CA 1
ATOM 651 C C . TYR A 1 85 ? -2.808 -5.457 -18.769 1.00 92.06 85 TYR A C 1
ATOM 653 O O . TYR A 1 85 ? -2.824 -5.417 -17.543 1.00 92.06 85 TYR A O 1
ATOM 661 N N . PRO A 1 86 ? -3.524 -4.574 -19.495 1.00 90.06 86 PRO A N 1
ATOM 662 C CA . PRO A 1 86 ? -4.197 -3.397 -18.918 1.00 90.06 86 PRO A CA 1
ATOM 663 C C . PRO A 1 86 ? -5.303 -3.713 -17.894 1.00 90.06 86 PRO A C 1
ATOM 665 O O . PRO A 1 86 ? -5.835 -2.807 -17.267 1.00 90.06 86 PRO A O 1
ATOM 668 N N . HIS A 1 87 ? -5.690 -4.982 -17.769 1.00 88.50 87 HIS A N 1
ATOM 669 C CA . HIS A 1 87 ? -6.689 -5.473 -16.821 1.00 88.50 87 HIS A CA 1
ATOM 670 C C . HIS A 1 87 ? -6.078 -5.909 -15.481 1.00 88.50 87 HIS A C 1
ATOM 672 O O . HIS A 1 87 ? -6.826 -6.181 -14.546 1.00 88.50 87 HIS A O 1
ATOM 678 N N . LEU A 1 88 ? -4.749 -6.031 -15.392 1.00 88.44 88 LEU A N 1
ATOM 679 C CA . LEU A 1 88 ? -4.068 -6.378 -14.150 1.00 88.44 88 LEU A CA 1
ATOM 680 C C . LEU A 1 88 ? -3.762 -5.099 -13.365 1.00 88.44 88 LEU A C 1
ATOM 682 O O . LEU A 1 88 ? -3.062 -4.236 -13.899 1.00 88.44 88 LEU A O 1
ATOM 686 N N . PRO A 1 89 ? -4.238 -4.976 -12.114 1.00 90.75 89 PRO A N 1
ATOM 687 C CA . PRO A 1 89 ? -3.870 -3.851 -11.272 1.00 90.75 89 PRO A CA 1
ATOM 688 C C . PRO A 1 89 ? -2.399 -3.953 -10.861 1.00 90.75 89 PRO A C 1
ATOM 690 O O . PRO A 1 89 ? -1.895 -5.038 -10.554 1.00 90.75 89 PRO A O 1
ATOM 693 N N . ILE A 1 90 ? -1.722 -2.810 -10.818 1.00 94.75 90 ILE A N 1
ATOM 694 C CA . ILE A 1 90 ? -0.362 -2.687 -10.290 1.00 94.75 90 ILE A CA 1
ATOM 695 C C . ILE A 1 90 ? -0.436 -2.142 -8.867 1.00 94.75 90 ILE A C 1
ATOM 697 O O . ILE A 1 90 ? -0.906 -1.022 -8.646 1.00 94.75 90 ILE A O 1
ATOM 701 N N . VAL A 1 91 ? 0.078 -2.916 -7.912 1.00 95.75 91 VAL A N 1
ATOM 702 C CA . VAL A 1 91 ? 0.240 -2.482 -6.522 1.00 95.75 91 VAL A CA 1
ATOM 703 C C . VAL A 1 91 ? 1.717 -2.202 -6.278 1.00 95.75 91 VAL A C 1
ATOM 705 O O . VAL A 1 91 ? 2.556 -3.102 -6.337 1.00 95.75 91 VAL A O 1
ATOM 708 N N . LEU A 1 92 ? 2.042 -0.943 -5.998 1.00 95.75 92 LEU A N 1
ATOM 709 C CA . LEU A 1 92 ? 3.395 -0.545 -5.642 1.00 95.75 92 LEU A CA 1
ATOM 710 C C . LEU A 1 92 ? 3.596 -0.719 -4.134 1.00 95.75 92 LEU A C 1
ATOM 712 O O . LEU A 1 92 ? 3.079 0.055 -3.324 1.00 95.75 92 LEU A O 1
ATOM 716 N N . ASP A 1 93 ? 4.367 -1.730 -3.744 1.00 94.69 93 ASP A N 1
ATOM 717 C CA . ASP A 1 93 ? 4.674 -1.961 -2.337 1.00 94.69 93 ASP A CA 1
ATOM 718 C C . ASP A 1 93 ? 5.847 -1.066 -1.898 1.00 94.69 93 ASP A C 1
ATOM 720 O O . ASP A 1 93 ? 7.015 -1.454 -1.948 1.00 94.69 93 ASP A O 1
ATOM 724 N N . ALA A 1 94 ? 5.536 0.176 -1.519 1.00 94.81 94 ALA A N 1
ATOM 725 C CA . ALA A 1 94 ? 6.521 1.213 -1.206 1.00 94.81 94 ALA A CA 1
ATOM 726 C C . ALA A 1 94 ? 6.620 1.573 0.285 1.00 94.81 94 ALA A C 1
ATOM 728 O O . ALA A 1 94 ? 7.642 2.129 0.700 1.00 94.81 94 ALA A O 1
ATOM 729 N N . LYS A 1 95 ? 5.583 1.261 1.080 1.00 95.25 95 LYS A N 1
ATOM 730 C CA . LYS A 1 95 ? 5.474 1.525 2.529 1.00 95.25 95 LYS A CA 1
ATOM 731 C C . LYS A 1 95 ? 5.868 2.958 2.913 1.00 95.25 95 LYS A C 1
ATOM 733 O O . LYS A 1 95 ? 6.513 3.173 3.939 1.00 95.25 95 LYS A O 1
ATOM 738 N N . ARG A 1 96 ? 5.524 3.935 2.066 1.00 95.31 96 ARG A N 1
ATOM 739 C CA . ARG A 1 96 ? 5.921 5.342 2.244 1.00 95.31 96 ARG A CA 1
ATOM 740 C C . ARG A 1 96 ? 5.229 5.964 3.455 1.00 95.31 96 ARG A C 1
ATOM 742 O O . ARG A 1 96 ? 4.142 5.545 3.841 1.00 95.31 96 ARG A O 1
ATOM 749 N N . GLY A 1 97 ? 5.861 6.974 4.035 1.00 93.00 97 GLY A N 1
ATOM 750 C CA . GLY A 1 97 ? 5.309 7.776 5.121 1.00 93.00 97 GLY A CA 1
ATOM 751 C C . GLY A 1 97 ? 6.188 8.998 5.335 1.00 93.00 97 GLY A C 1
ATOM 752 O O . GLY A 1 97 ? 7.364 8.853 5.653 1.00 93.00 97 GLY A O 1
ATOM 753 N N . ASP A 1 98 ? 5.628 10.174 5.084 1.00 95.62 98 ASP A N 1
ATOM 754 C CA . ASP A 1 98 ? 6.259 11.481 5.283 1.00 95.62 98 ASP A CA 1
ATOM 755 C C . ASP A 1 98 ? 5.147 12.535 5.384 1.00 95.62 98 ASP A C 1
ATOM 757 O O . ASP A 1 98 ? 3.978 12.194 5.225 1.00 95.62 98 ASP A O 1
ATOM 761 N N . VAL A 1 99 ? 5.467 13.800 5.643 1.00 91.50 99 VAL A N 1
ATOM 762 C CA . VAL A 1 99 ? 4.464 14.865 5.817 1.00 91.50 99 VAL A CA 1
ATOM 763 C C . VAL A 1 99 ? 4.537 15.924 4.722 1.00 91.50 99 VAL A C 1
ATOM 765 O O . VAL A 1 99 ? 5.591 16.180 4.135 1.00 91.50 99 VAL A O 1
ATOM 768 N N . GLY A 1 100 ? 3.397 16.571 4.472 1.00 90.69 100 GLY A N 1
ATOM 769 C CA . GLY A 1 100 ? 3.290 17.728 3.585 1.00 90.69 100 GLY A CA 1
ATOM 770 C C . GLY A 1 100 ? 3.831 17.466 2.178 1.00 90.69 100 GLY A C 1
ATOM 771 O O . GLY A 1 100 ? 3.548 16.440 1.561 1.00 90.69 100 GLY A O 1
ATOM 772 N N . SER A 1 101 ? 4.652 18.391 1.678 1.00 94.06 101 SER A N 1
ATOM 773 C CA . SER A 1 101 ? 5.143 18.363 0.297 1.00 94.06 101 SER A CA 1
ATOM 774 C C . SER A 1 101 ? 5.973 17.123 -0.047 1.00 94.06 101 SER A C 1
ATOM 776 O O . SER A 1 101 ? 6.021 16.738 -1.213 1.00 94.06 101 SER A O 1
ATOM 778 N N . THR A 1 102 ? 6.605 16.462 0.928 1.00 96.12 102 THR A N 1
ATOM 779 C CA . THR A 1 102 ? 7.342 15.217 0.668 1.00 96.12 102 THR A CA 1
ATOM 780 C C . THR A 1 102 ? 6.391 14.061 0.368 1.00 96.12 102 THR A C 1
ATOM 782 O O . THR A 1 102 ? 6.627 13.297 -0.569 1.00 96.12 102 THR A O 1
ATOM 785 N N . ALA A 1 103 ? 5.281 13.954 1.104 1.00 97.06 103 ALA A N 1
ATOM 786 C CA . ALA A 1 103 ? 4.250 12.957 0.827 1.00 97.06 103 ALA A CA 1
ATOM 787 C C . ALA A 1 103 ? 3.600 13.173 -0.547 1.00 97.06 103 ALA A C 1
ATOM 789 O O . ALA A 1 103 ? 3.366 12.201 -1.262 1.00 97.06 103 ALA A O 1
ATOM 790 N N . GLU A 1 104 ? 3.413 14.428 -0.972 1.00 97.81 104 GLU A N 1
ATOM 791 C CA . GLU A 1 104 ? 2.969 14.734 -2.338 1.00 97.81 104 GLU A CA 1
ATOM 792 C C . GLU A 1 104 ? 3.948 14.202 -3.396 1.00 97.81 104 GLU A C 1
ATOM 794 O O . GLU A 1 104 ? 3.521 13.642 -4.403 1.00 97.81 104 GLU A O 1
ATOM 799 N N . GLN A 1 105 ? 5.265 14.336 -3.188 1.00 98.12 105 GLN A N 1
ATOM 800 C CA . GLN A 1 105 ? 6.251 13.795 -4.134 1.00 98.12 105 GLN A CA 1
ATOM 801 C C . GLN A 1 105 ? 6.201 12.267 -4.200 1.00 98.12 105 GLN A C 1
ATOM 803 O O . GLN A 1 105 ? 6.302 11.704 -5.290 1.00 98.12 105 GLN A O 1
ATOM 808 N N . TYR A 1 106 ? 5.989 11.588 -3.071 1.00 97.69 106 TYR A N 1
ATOM 809 C CA . TYR A 1 106 ? 5.796 10.137 -3.068 1.00 97.69 106 TYR A CA 1
ATOM 810 C C . TYR A 1 106 ? 4.495 9.709 -3.759 1.00 97.69 106 TYR A C 1
ATOM 812 O O . TYR A 1 106 ? 4.494 8.712 -4.484 1.00 97.69 106 TYR A O 1
ATOM 820 N N . ALA A 1 107 ? 3.404 10.462 -3.598 1.00 97.88 107 ALA A N 1
ATOM 821 C CA . ALA A 1 107 ? 2.160 10.206 -4.321 1.00 97.88 107 ALA A CA 1
ATOM 822 C C . ALA A 1 107 ? 2.353 10.364 -5.842 1.00 97.88 107 ALA A C 1
ATOM 824 O O . ALA A 1 107 ? 1.954 9.482 -6.608 1.00 97.88 107 ALA A O 1
ATOM 825 N N . ARG A 1 108 ? 3.062 11.414 -6.286 1.00 98.00 108 ARG A N 1
ATOM 826 C CA . ARG A 1 108 ? 3.437 11.606 -7.701 1.00 98.00 108 ARG A CA 1
ATOM 827 C C . ARG A 1 108 ? 4.337 10.486 -8.218 1.00 98.00 108 ARG A C 1
ATOM 829 O O . ARG A 1 108 ? 4.104 9.968 -9.308 1.00 98.00 108 ARG A O 1
ATOM 836 N N . GLU A 1 109 ? 5.339 10.072 -7.443 1.00 97.25 109 GLU A N 1
ATOM 837 C CA . GLU A 1 109 ? 6.194 8.927 -7.783 1.00 97.25 109 GLU A CA 1
ATOM 838 C C . GLU A 1 109 ? 5.337 7.678 -8.056 1.00 97.25 109 GLU A C 1
ATOM 840 O O . GLU A 1 109 ? 5.456 7.053 -9.112 1.00 97.25 109 GLU A O 1
ATOM 845 N N . ALA A 1 110 ? 4.433 7.337 -7.138 1.00 97.50 110 ALA A N 1
ATOM 846 C CA . ALA A 1 110 ? 3.616 6.136 -7.254 1.00 97.50 110 ALA A CA 1
ATOM 847 C C . ALA A 1 110 ? 2.610 6.209 -8.414 1.00 97.50 110 ALA A C 1
ATOM 849 O O . ALA A 1 110 ? 2.523 5.286 -9.231 1.00 97.50 110 ALA A O 1
ATOM 850 N N . PHE A 1 111 ? 1.844 7.297 -8.499 1.00 97.94 111 PHE A N 1
ATOM 851 C CA . PHE A 1 111 ? 0.662 7.367 -9.358 1.00 97.94 111 PHE A CA 1
ATOM 852 C C . PHE A 1 111 ? 0.898 8.046 -10.706 1.00 97.94 111 PHE A C 1
ATOM 854 O O . PHE A 1 111 ? 0.174 7.745 -11.657 1.00 97.94 111 PHE A O 1
ATOM 861 N N . GLU A 1 112 ? 1.904 8.916 -10.823 1.00 97.50 112 GLU A N 1
ATOM 862 C CA . GLU A 1 112 ? 2.231 9.604 -12.077 1.00 97.50 112 GLU A CA 1
ATOM 863 C C . GLU A 1 112 ? 3.429 8.957 -12.777 1.00 97.50 112 GLU A C 1
ATOM 865 O O . GLU A 1 112 ? 3.317 8.608 -13.952 1.00 97.50 112 GLU A O 1
ATOM 870 N N . ARG A 1 113 ? 4.552 8.737 -12.070 1.00 96.56 113 ARG A N 1
ATOM 871 C CA . ARG A 1 113 ? 5.758 8.133 -12.673 1.00 96.56 113 ARG A CA 1
ATOM 872 C C . ARG A 1 113 ? 5.563 6.647 -12.946 1.00 96.56 113 ARG A C 1
ATOM 874 O O . ARG A 1 113 ? 5.684 6.216 -14.088 1.00 96.56 113 ARG A O 1
ATOM 881 N N . TYR A 1 114 ? 5.255 5.866 -11.912 1.00 96.25 114 TYR A N 1
ATOM 882 C CA . TYR A 1 114 ? 5.070 4.418 -12.064 1.00 96.25 114 TYR A CA 1
ATOM 883 C C . TYR A 1 114 ? 3.658 4.033 -12.489 1.00 96.25 114 TYR A C 1
ATOM 885 O O . TYR A 1 114 ? 3.428 2.889 -12.881 1.00 96.25 114 TYR A O 1
ATOM 893 N N . ARG A 1 115 ? 2.714 4.982 -12.441 1.00 96.69 115 ARG A N 1
ATOM 894 C CA . ARG A 1 115 ? 1.322 4.782 -12.863 1.00 96.69 115 ARG A CA 1
ATOM 895 C C . ARG A 1 115 ? 0.694 3.564 -12.185 1.00 96.69 115 ARG A C 1
ATOM 897 O O . ARG A 1 115 ? -0.071 2.835 -12.821 1.00 96.69 115 ARG A O 1
ATOM 904 N N . ALA A 1 116 ? 1.031 3.342 -10.917 1.00 96.69 116 ALA A N 1
ATOM 905 C CA . ALA A 1 116 ? 0.436 2.285 -10.123 1.00 96.69 116 ALA A CA 1
ATOM 906 C C . ALA A 1 116 ? -1.066 2.544 -9.942 1.00 96.69 116 ALA A C 1
ATOM 908 O O . ALA A 1 116 ? -1.546 3.681 -10.051 1.00 96.69 116 ALA A O 1
ATOM 909 N N . ASP A 1 117 ? -1.814 1.480 -9.684 1.00 97.50 117 ASP A N 1
ATOM 910 C CA . ASP A 1 117 ? -3.237 1.564 -9.369 1.00 97.50 117 ASP A CA 1
ATOM 911 C C . ASP A 1 117 ? -3.447 1.646 -7.859 1.00 97.50 117 ASP A C 1
ATOM 913 O O . ASP A 1 117 ? -4.402 2.276 -7.423 1.00 97.50 117 ASP A O 1
ATOM 917 N N . ALA A 1 118 ? -2.523 1.105 -7.058 1.00 97.50 118 ALA A N 1
ATOM 918 C CA . ALA A 1 118 ? -2.495 1.297 -5.613 1.00 97.50 118 ALA A CA 1
ATOM 919 C C . ALA A 1 118 ? -1.066 1.370 -5.052 1.00 97.50 118 ALA A C 1
ATOM 921 O O . ALA A 1 118 ? -0.120 0.891 -5.679 1.00 97.50 118 ALA A O 1
ATOM 922 N N . VAL A 1 119 ? -0.912 1.938 -3.853 1.00 97.94 119 VAL A N 1
ATOM 923 C CA . VAL A 1 119 ? 0.375 2.023 -3.140 1.00 97.94 119 VAL A CA 1
ATOM 924 C C . VAL A 1 119 ? 0.222 1.688 -1.658 1.00 97.94 119 VAL A C 1
ATOM 926 O O . VAL A 1 119 ? -0.796 2.017 -1.045 1.00 97.94 119 VAL A O 1
ATOM 929 N N . THR A 1 120 ? 1.231 1.041 -1.069 1.00 97.88 120 THR A N 1
ATOM 930 C CA . THR A 1 120 ? 1.272 0.791 0.380 1.00 97.88 120 THR A CA 1
ATOM 931 C C . THR A 1 120 ? 1.860 1.981 1.149 1.00 97.88 120 THR A C 1
ATOM 933 O O . THR A 1 120 ? 2.899 2.530 0.767 1.00 97.88 120 THR A O 1
ATOM 936 N N . VAL A 1 121 ? 1.229 2.361 2.265 1.00 98.12 121 VAL A N 1
ATOM 937 C CA . VAL A 1 121 ? 1.639 3.506 3.106 1.00 98.12 121 VAL A CA 1
ATOM 938 C C . VAL A 1 121 ? 1.653 3.161 4.596 1.00 98.12 121 VAL A C 1
ATOM 940 O O . VAL A 1 121 ? 0.883 2.323 5.070 1.00 98.12 121 VAL A O 1
ATOM 943 N N . SER A 1 122 ? 2.531 3.813 5.353 1.00 97.50 122 SER A N 1
ATOM 944 C CA . SER A 1 122 ? 2.613 3.693 6.810 1.00 97.50 122 SER A CA 1
ATOM 945 C C . SER A 1 122 ? 1.608 4.630 7.496 1.00 97.50 122 SER A C 1
ATOM 947 O O . SER A 1 122 ? 1.588 5.814 7.173 1.00 97.50 122 SER A O 1
ATOM 949 N N . PRO A 1 123 ? 0.817 4.163 8.483 1.00 97.25 123 PRO A N 1
ATOM 950 C CA . PRO A 1 123 ? -0.128 5.012 9.219 1.00 97.25 123 PRO A CA 1
ATOM 951 C C . PRO A 1 123 ? 0.540 5.881 10.292 1.00 97.25 123 PRO A C 1
ATOM 953 O O . PRO A 1 123 ? -0.125 6.706 10.914 1.00 97.25 123 PRO A O 1
ATOM 956 N N . TYR A 1 124 ? 1.818 5.634 10.594 1.00 96.62 124 TYR A N 1
ATOM 957 C CA . TYR A 1 124 ? 2.432 6.036 11.862 1.00 96.62 124 TYR A CA 1
ATOM 958 C C . TYR A 1 124 ? 2.460 7.553 12.078 1.00 96.62 124 TYR A C 1
ATOM 960 O O . TYR A 1 124 ? 2.375 8.016 13.212 1.00 96.62 124 TYR A O 1
ATOM 968 N N . MET A 1 125 ? 2.567 8.324 10.995 1.00 96.50 125 MET A N 1
ATOM 969 C CA . MET A 1 125 ? 2.654 9.784 11.053 1.00 96.50 125 MET A CA 1
ATOM 970 C C . MET A 1 125 ? 1.285 10.477 11.090 1.00 96.50 125 MET A C 1
ATOM 972 O O . MET A 1 125 ? 1.244 11.686 11.265 1.00 96.50 125 MET A O 1
ATOM 976 N N . GLY A 1 126 ? 0.178 9.731 10.997 1.00 96.50 126 GLY A N 1
ATOM 977 C CA . GLY A 1 126 ? -1.176 10.283 11.058 1.00 96.50 126 GLY A CA 1
ATOM 978 C C . GLY A 1 126 ? -1.789 10.591 9.690 1.00 96.50 126 GLY A C 1
ATOM 979 O O . GLY A 1 126 ? -1.224 10.280 8.642 1.00 96.50 126 GLY A O 1
ATOM 980 N N . PHE A 1 127 ? -2.998 11.159 9.705 1.00 96.50 127 PHE A N 1
ATOM 981 C CA . PHE A 1 127 ? -3.820 11.339 8.501 1.00 96.50 127 PHE A CA 1
ATOM 982 C C . PHE A 1 127 ? -3.190 12.274 7.466 1.00 96.50 127 PHE A C 1
ATOM 984 O O . PHE A 1 127 ? -3.247 11.980 6.280 1.00 96.50 127 PHE A O 1
ATOM 991 N N . ASP A 1 128 ? -2.554 13.356 7.902 1.00 95.75 128 ASP A N 1
ATOM 992 C CA . ASP A 1 128 ? -1.887 14.346 7.051 1.00 95.75 128 ASP A CA 1
ATOM 993 C C . ASP A 1 128 ? -0.712 13.759 6.247 1.00 95.75 128 ASP A C 1
ATOM 995 O O . ASP A 1 128 ? -0.361 14.280 5.192 1.00 95.75 128 ASP A O 1
ATOM 999 N N . SER A 1 129 ? -0.144 12.631 6.690 1.00 96.62 129 SER A N 1
ATOM 1000 C CA . SER A 1 129 ? 0.835 11.862 5.903 1.00 96.62 129 SER A CA 1
ATOM 1001 C C . SER A 1 129 ? 0.211 10.983 4.809 1.00 96.62 129 SER A C 1
ATOM 1003 O O . SER A 1 129 ? 0.891 10.590 3.861 1.00 96.62 129 SER A O 1
ATOM 1005 N N . VAL A 1 130 ? -1.082 10.664 4.930 1.00 97.31 130 VAL A N 1
ATOM 1006 C CA . VAL A 1 130 ? -1.842 9.783 4.024 1.00 97.31 130 VAL A CA 1
ATOM 1007 C C . VAL A 1 130 ? -2.710 10.589 3.053 1.00 97.31 130 VAL A C 1
ATOM 1009 O O . VAL A 1 130 ? -2.915 10.171 1.914 1.00 97.31 130 VAL A O 1
ATOM 1012 N N . GLU A 1 131 ? -3.193 11.753 3.483 1.00 96.19 131 GLU A N 1
ATOM 1013 C CA . GLU A 1 131 ? -4.074 12.645 2.729 1.00 96.19 131 GLU A CA 1
ATOM 1014 C C . GLU A 1 131 ? -3.586 12.933 1.296 1.00 96.19 131 GLU A C 1
ATOM 1016 O O . GLU A 1 131 ? -4.402 12.760 0.386 1.00 96.19 131 GLU A O 1
ATOM 1021 N N . PRO A 1 132 ? -2.291 13.222 1.031 1.00 97.00 132 PRO A N 1
ATOM 1022 C CA . PRO A 1 132 ? -1.818 13.485 -0.333 1.00 97.00 132 PRO A CA 1
ATOM 1023 C C . PRO A 1 132 ? -2.058 12.326 -1.310 1.00 97.00 132 PRO A C 1
ATOM 1025 O O . PRO A 1 132 ? -2.316 12.540 -2.492 1.00 97.00 132 PRO A O 1
ATOM 1028 N N . TYR A 1 133 ? -2.037 11.078 -0.834 1.00 97.50 133 TYR A N 1
ATOM 1029 C CA . TYR A 1 133 ? -2.328 9.917 -1.679 1.00 97.50 133 TYR A CA 1
ATOM 1030 C C . TYR A 1 133 ? -3.824 9.822 -2.018 1.00 97.50 133 TYR A C 1
ATOM 1032 O O . TYR A 1 133 ? -4.181 9.405 -3.118 1.00 97.50 133 TYR A O 1
ATOM 1040 N N . LEU A 1 134 ? -4.700 10.245 -1.099 1.00 96.06 134 LEU A N 1
ATOM 1041 C CA . LEU A 1 134 ? -6.161 10.240 -1.263 1.00 96.06 134 LEU A CA 1
ATOM 1042 C C . LEU A 1 134 ? -6.669 11.369 -2.175 1.00 96.06 134 LEU A C 1
ATOM 1044 O O . LEU A 1 134 ? -7.849 11.389 -2.546 1.00 96.06 134 LEU A O 1
ATOM 1048 N N . GLU A 1 135 ? -5.817 12.323 -2.552 1.00 95.12 135 GLU A N 1
ATOM 1049 C CA . GLU A 1 135 ? -6.145 13.333 -3.564 1.00 95.12 135 GLU A CA 1
ATOM 1050 C C . GLU A 1 135 ? -6.273 12.715 -4.969 1.00 95.12 135 GLU A C 1
ATOM 1052 O O . GLU A 1 135 ? -7.069 13.189 -5.783 1.00 95.12 135 GLU A O 1
ATOM 1057 N N . HIS A 1 136 ? -5.589 11.597 -5.229 1.00 96.19 136 HIS A N 1
ATOM 1058 C CA . HIS A 1 136 ? -5.659 10.853 -6.488 1.00 96.19 136 HIS A CA 1
ATOM 1059 C C . HIS A 1 136 ? -6.887 9.929 -6.519 1.00 96.19 136 HIS A C 1
ATOM 1061 O O . HIS A 1 136 ? -6.780 8.739 -6.241 1.00 96.19 136 HIS A O 1
ATOM 1067 N N . LYS A 1 137 ? -8.069 10.480 -6.838 1.00 93.81 137 LYS A N 1
ATOM 1068 C CA . LYS A 1 137 ? -9.403 9.847 -6.669 1.00 93.81 137 LYS A CA 1
ATOM 1069 C C . LYS A 1 137 ? -9.651 8.514 -7.393 1.00 93.81 137 LYS A C 1
ATOM 1071 O O . LYS A 1 137 ? -10.629 7.841 -7.084 1.00 93.81 137 LYS A O 1
ATOM 1076 N N . ASP A 1 138 ? -8.803 8.137 -8.341 1.00 94.19 138 ASP A N 1
ATOM 1077 C CA . ASP A 1 138 ? -8.877 6.890 -9.108 1.00 94.19 138 ASP A CA 1
ATOM 1078 C C . ASP A 1 138 ? -7.900 5.804 -8.615 1.00 94.19 138 ASP A C 1
ATOM 1080 O O . ASP A 1 138 ? -7.750 4.772 -9.269 1.00 94.19 138 ASP A O 1
ATOM 1084 N N . LYS A 1 139 ? -7.221 6.027 -7.481 1.00 97.31 139 LYS A N 1
ATOM 1085 C CA . LYS A 1 139 ? -6.144 5.167 -6.962 1.00 97.31 139 LYS A CA 1
ATOM 1086 C C . LYS A 1 139 ? -6.481 4.475 -5.643 1.00 97.31 139 LYS A C 1
ATOM 1088 O O . LYS A 1 139 ? -7.370 4.893 -4.917 1.00 97.31 139 LYS A O 1
ATOM 1093 N N . GLY A 1 140 ? -5.777 3.399 -5.319 1.00 97.56 140 GLY A N 1
ATOM 1094 C CA . GLY A 1 140 ? -5.886 2.698 -4.042 1.00 97.56 140 GLY A CA 1
ATOM 1095 C C . GLY A 1 140 ? -4.796 3.114 -3.057 1.00 97.56 140 GLY A C 1
ATOM 1096 O O . GLY A 1 140 ? -3.629 3.258 -3.427 1.00 97.56 140 GLY A O 1
ATOM 1097 N N . VAL A 1 141 ? -5.154 3.247 -1.781 1.00 98.06 141 VAL A N 1
ATOM 1098 C CA . VAL A 1 141 ? -4.201 3.507 -0.692 1.00 98.06 141 VAL A CA 1
ATOM 1099 C C . VAL A 1 141 ? -4.283 2.372 0.319 1.00 98.06 141 VAL A C 1
ATOM 1101 O O . VAL A 1 141 ? -5.292 2.197 0.998 1.00 98.06 141 VAL A O 1
ATOM 1104 N N . ILE A 1 142 ? -3.223 1.572 0.412 1.00 98.25 142 ILE A N 1
ATOM 1105 C CA . ILE A 1 142 ? -3.202 0.361 1.234 1.00 98.25 142 ILE A CA 1
ATOM 1106 C C . ILE A 1 142 ? -2.393 0.634 2.504 1.00 98.25 142 ILE A C 1
ATOM 1108 O O . ILE A 1 142 ? -1.163 0.676 2.494 1.00 98.25 142 ILE A O 1
ATOM 1112 N N . VAL A 1 143 ? -3.084 0.851 3.616 1.00 98.31 143 VAL A N 1
ATOM 1113 C CA . VAL A 1 143 ? -2.465 1.279 4.873 1.00 98.31 143 VAL A CA 1
ATOM 1114 C C . VAL A 1 143 ? -1.942 0.068 5.646 1.00 98.31 143 VAL A C 1
ATOM 1116 O O . VAL A 1 143 ? -2.651 -0.923 5.830 1.00 98.31 143 VAL A O 1
ATOM 1119 N N . LEU A 1 144 ? -0.702 0.133 6.135 1.00 97.44 144 LEU A N 1
ATOM 1120 C CA . LEU A 1 144 ? -0.153 -0.911 7.003 1.00 97.44 144 LEU A CA 1
ATOM 1121 C C . LEU A 1 144 ? -0.959 -0.999 8.307 1.00 97.44 144 LEU A C 1
ATOM 1123 O O . LEU A 1 144 ? -1.009 -0.035 9.061 1.00 97.44 144 LEU A O 1
ATOM 1127 N N . CYS A 1 145 ? -1.567 -2.154 8.589 1.00 96.06 145 CYS A N 1
ATOM 1128 C CA . CYS A 1 145 ? -2.355 -2.374 9.804 1.00 96.06 145 CYS A CA 1
ATOM 1129 C C . CYS A 1 145 ? -1.689 -3.418 10.705 1.00 96.06 145 CYS A C 1
ATOM 1131 O O . CYS A 1 145 ? -1.158 -3.075 11.762 1.00 96.06 145 CYS A O 1
ATOM 1133 N N . ARG A 1 146 ? -1.648 -4.677 10.259 1.00 93.62 146 ARG A N 1
ATOM 1134 C CA . ARG A 1 146 ? -1.019 -5.783 10.988 1.00 93.62 146 ARG A CA 1
ATOM 1135 C C . ARG A 1 146 ? -0.053 -6.509 10.064 1.00 93.62 146 ARG A C 1
ATOM 1137 O O . ARG A 1 146 ? -0.470 -7.270 9.205 1.00 93.62 146 ARG A O 1
ATOM 1144 N N . THR A 1 147 ? 1.244 -6.274 10.205 1.00 90.38 147 THR A N 1
ATOM 1145 C CA . THR A 1 147 ? 2.246 -6.880 9.315 1.00 90.38 147 THR A CA 1
ATOM 1146 C C . THR A 1 147 ? 2.593 -8.309 9.744 1.00 90.38 147 THR A C 1
ATOM 1148 O O . THR A 1 147 ? 2.455 -8.672 10.910 1.00 90.38 147 THR A O 1
ATOM 1151 N N . SER A 1 148 ? 3.049 -9.139 8.803 1.00 81.44 148 SER A N 1
ATOM 1152 C CA . SER A 1 148 ? 3.321 -10.570 9.027 1.00 81.44 148 SER A CA 1
ATOM 1153 C C . SER A 1 148 ? 4.631 -10.866 9.770 1.00 81.44 148 SER A C 1
ATOM 1155 O O . SER A 1 148 ? 4.837 -11.988 10.232 1.00 81.44 148 SER A O 1
ATOM 1157 N N . ASN A 1 149 ? 5.534 -9.888 9.884 1.00 84.81 149 ASN A N 1
ATOM 1158 C CA . ASN A 1 149 ? 6.847 -10.075 10.497 1.00 84.81 149 ASN A CA 1
ATOM 1159 C C . ASN A 1 149 ? 6.764 -10.191 12.037 1.00 84.81 149 ASN A C 1
ATOM 1161 O O . ASN A 1 149 ? 5.972 -9.474 12.653 1.00 84.81 149 ASN A O 1
ATOM 1165 N N . PRO A 1 150 ? 7.642 -10.988 12.685 1.00 83.56 150 PRO A N 1
ATOM 1166 C CA . PRO A 1 150 ? 7.648 -11.155 14.144 1.00 83.56 150 PRO A CA 1
ATOM 1167 C C . PRO A 1 150 ? 7.739 -9.835 14.925 1.00 83.56 150 PRO A C 1
ATOM 1169 O O . PRO A 1 150 ? 6.967 -9.613 15.852 1.00 83.56 150 PRO A O 1
ATOM 1172 N N . GLY A 1 151 ? 8.616 -8.921 14.492 1.00 86.94 151 GLY A N 1
ATOM 1173 C CA . GLY A 1 151 ? 8.790 -7.605 15.125 1.00 86.94 151 GLY A CA 1
ATOM 1174 C C . GLY A 1 151 ? 7.604 -6.649 14.954 1.00 86.94 151 GLY A C 1
ATOM 1175 O O . GLY A 1 151 ? 7.585 -5.584 15.556 1.00 86.94 151 GLY A O 1
ATOM 1176 N N . GLY A 1 152 ? 6.582 -6.995 14.160 1.00 85.12 152 GLY A N 1
ATOM 1177 C CA . GLY A 1 152 ? 5.357 -6.195 14.100 1.00 85.12 152 GLY A CA 1
ATOM 1178 C C . GLY A 1 152 ? 4.678 -6.102 15.470 1.00 85.12 152 GLY A C 1
ATOM 1179 O O . GLY A 1 152 ? 4.097 -5.070 15.800 1.00 85.12 152 GLY A O 1
ATOM 1180 N N . SER A 1 153 ? 4.811 -7.146 16.295 1.00 87.50 153 SER A N 1
ATOM 1181 C CA . SER A 1 153 ? 4.227 -7.196 17.636 1.00 87.50 153 SER A CA 1
ATOM 1182 C C . SER A 1 153 ? 4.850 -6.208 18.627 1.00 87.50 153 SER A C 1
ATOM 1184 O O . SER A 1 153 ? 4.192 -5.884 19.610 1.00 87.50 153 SER A O 1
ATOM 1186 N N . ASP A 1 154 ? 6.041 -5.669 18.348 1.00 91.75 154 ASP A N 1
ATOM 1187 C CA . ASP A 1 154 ? 6.709 -4.694 19.224 1.00 91.75 154 ASP A CA 1
ATOM 1188 C C . ASP A 1 154 ? 5.876 -3.416 19.408 1.00 91.75 154 ASP A C 1
ATOM 1190 O O . ASP A 1 154 ? 5.898 -2.806 20.473 1.00 91.75 154 ASP A O 1
ATOM 1194 N N . LEU A 1 155 ? 5.121 -3.026 18.374 1.00 93.62 155 LEU A N 1
ATOM 1195 C CA . LEU A 1 155 ? 4.260 -1.840 18.390 1.00 93.62 155 LEU A CA 1
ATOM 1196 C C . LEU A 1 155 ? 2.790 -2.190 18.168 1.00 93.62 155 LEU A C 1
ATOM 1198 O O . LEU A 1 155 ? 1.913 -1.686 18.862 1.00 93.62 155 LEU A O 1
ATOM 1202 N N . GLN A 1 156 ? 2.493 -3.058 17.200 1.00 94.38 156 GLN A N 1
ATOM 1203 C CA . GLN A 1 156 ? 1.123 -3.266 16.718 1.00 94.38 156 GLN A CA 1
ATOM 1204 C C . GLN A 1 156 ? 0.224 -3.919 17.776 1.00 94.38 156 GLN A C 1
ATOM 1206 O O . GLN A 1 156 ? -0.986 -3.706 17.752 1.00 94.38 156 GLN A O 1
ATOM 1211 N N . PHE A 1 157 ? 0.808 -4.669 18.716 1.00 92.06 157 PHE A N 1
ATOM 1212 C CA . PHE A 1 157 ? 0.107 -5.305 19.835 1.00 92.06 157 PHE A CA 1
ATOM 1213 C C . PHE A 1 157 ? 0.082 -4.471 21.113 1.00 92.06 157 PHE A C 1
ATOM 1215 O O . PHE A 1 157 ? -0.542 -4.897 22.082 1.00 92.06 157 PHE A O 1
ATOM 1222 N N . MET A 1 158 ? 0.729 -3.302 21.135 1.00 94.88 158 MET A N 1
ATOM 1223 C CA . MET A 1 158 ? 0.631 -2.422 22.292 1.00 94.88 158 MET A CA 1
ATOM 1224 C C . MET A 1 158 ? -0.833 -2.057 22.525 1.00 94.88 158 MET A C 1
ATOM 1226 O O . MET A 1 158 ? -1.537 -1.634 21.604 1.00 94.88 158 MET A O 1
ATOM 1230 N N . GLU A 1 159 ? -1.283 -2.241 23.758 1.00 95.75 159 GLU A N 1
ATOM 1231 C CA . GLU A 1 159 ? -2.627 -1.869 24.168 1.00 95.75 159 GLU A CA 1
ATOM 1232 C C . GLU A 1 159 ? -2.678 -0.364 24.422 1.00 95.75 159 GLU A C 1
ATOM 1234 O O . GLU A 1 159 ? -1.840 0.208 25.125 1.00 95.75 159 GLU A O 1
ATOM 1239 N N . MET A 1 160 ? -3.673 0.289 23.831 1.00 94.31 160 MET A N 1
ATOM 1240 C CA . MET A 1 160 ? -4.028 1.651 24.196 1.00 94.31 160 MET A CA 1
ATOM 1241 C C . MET A 1 160 ? -4.658 1.682 25.595 1.00 94.31 160 MET A C 1
ATOM 1243 O O . MET A 1 160 ? -4.967 0.650 26.187 1.00 94.31 160 MET A O 1
ATOM 1247 N N . ALA A 1 161 ? -4.899 2.882 26.126 1.00 94.81 161 ALA A N 1
ATOM 1248 C CA . ALA A 1 161 ? -5.475 3.059 27.462 1.00 94.81 161 ALA A CA 1
ATOM 1249 C C . ALA A 1 161 ? -6.855 2.390 27.654 1.00 94.81 161 ALA A C 1
ATOM 1251 O O . ALA A 1 161 ? -7.248 2.120 28.785 1.00 94.81 161 ALA A O 1
ATOM 1252 N N . ASP A 1 162 ? -7.584 2.130 26.566 1.00 93.62 162 ASP A N 1
ATOM 1253 C CA . ASP A 1 162 ? -8.878 1.442 26.558 1.00 93.62 162 ASP A CA 1
ATOM 1254 C C . ASP A 1 162 ? -8.766 -0.085 26.355 1.00 93.62 162 ASP A C 1
ATOM 1256 O O . ASP A 1 162 ? -9.785 -0.765 26.248 1.00 93.62 162 ASP A O 1
ATOM 1260 N N . GLY A 1 163 ? -7.545 -0.628 26.300 1.00 94.31 163 GLY A N 1
ATOM 1261 C CA . GLY A 1 163 ? -7.266 -2.046 26.056 1.00 94.31 163 GLY A CA 1
ATOM 1262 C C . GLY A 1 163 ? -7.307 -2.457 24.581 1.00 94.31 163 GLY A C 1
ATOM 1263 O O . GLY A 1 163 ? -7.071 -3.620 24.260 1.00 94.31 163 GLY A O 1
ATOM 1264 N N . THR A 1 164 ? -7.590 -1.539 23.653 1.00 94.94 164 THR A N 1
ATOM 1265 C CA . THR A 1 164 ? -7.594 -1.851 22.220 1.00 94.94 164 THR A CA 1
ATOM 1266 C C . THR A 1 164 ? -6.153 -1.945 21.701 1.00 94.94 164 THR A C 1
ATOM 1268 O O . THR A 1 164 ? -5.388 -0.991 21.865 1.00 94.94 164 THR A O 1
ATOM 1271 N N . PRO A 1 165 ? -5.758 -3.042 21.025 1.00 96.19 165 PRO A N 1
ATOM 1272 C CA . PRO A 1 165 ? -4.459 -3.126 20.364 1.00 96.19 165 PRO A CA 1
ATOM 1273 C C . PRO A 1 165 ? -4.288 -2.057 19.283 1.00 96.19 165 PRO A C 1
ATOM 1275 O O . PRO A 1 165 ? -5.219 -1.781 18.519 1.00 96.19 165 PRO A O 1
ATOM 1278 N N . LEU A 1 166 ? -3.076 -1.515 19.161 1.00 96.88 166 LEU A N 1
ATOM 1279 C CA . LEU A 1 166 ? -2.760 -0.436 18.225 1.00 96.88 166 LEU A CA 1
ATOM 1280 C C . LEU A 1 166 ? -3.178 -0.745 16.778 1.00 96.88 166 LEU A C 1
ATOM 1282 O O . LEU A 1 166 ? -3.726 0.126 16.106 1.00 96.88 166 LEU A O 1
ATOM 1286 N N . TYR A 1 167 ? -2.989 -1.975 16.288 1.00 96.94 167 TYR A N 1
ATOM 1287 C CA . TYR A 1 167 ? -3.393 -2.318 14.916 1.00 96.94 167 TYR A CA 1
ATOM 1288 C C . TYR A 1 167 ? -4.908 -2.189 14.685 1.00 96.94 167 TYR A C 1
ATOM 1290 O O . TYR A 1 167 ? -5.328 -1.741 13.617 1.00 96.94 167 TYR A O 1
ATOM 1298 N N . LEU A 1 168 ? -5.740 -2.520 15.684 1.00 97.50 168 LEU A N 1
ATOM 1299 C CA . LEU A 1 168 ? -7.192 -2.340 15.591 1.00 97.50 168 LEU A CA 1
ATOM 1300 C C . LEU A 1 168 ? -7.575 -0.869 15.666 1.00 97.50 168 LEU A C 1
ATOM 1302 O O . LEU A 1 168 ? -8.529 -0.458 15.005 1.00 97.50 168 LEU A O 1
ATOM 1306 N N . HIS A 1 169 ? -6.825 -0.059 16.413 1.00 97.88 169 HIS A N 1
ATOM 1307 C CA . HIS A 1 169 ? -7.005 1.387 16.373 1.00 97.88 169 HIS A CA 1
ATOM 1308 C C . HIS A 1 169 ? -6.719 1.951 14.980 1.00 97.88 169 HIS A C 1
ATOM 1310 O O . HIS A 1 169 ? -7.527 2.712 14.455 1.00 97.88 169 HIS A O 1
ATOM 1316 N N . VAL A 1 170 ? -5.627 1.523 14.340 1.00 97.94 170 VAL A N 1
ATOM 1317 C CA . VAL A 1 170 ? -5.325 1.895 12.949 1.00 97.94 170 VAL A CA 1
ATOM 1318 C C . VAL A 1 170 ? -6.460 1.467 12.018 1.00 97.94 170 VAL A C 1
ATOM 1320 O O . VAL A 1 170 ? -6.946 2.290 11.247 1.00 97.94 170 VAL A O 1
ATOM 1323 N N . ALA A 1 171 ? -6.948 0.226 12.131 1.00 98.00 171 ALA A N 1
ATOM 1324 C CA . ALA A 1 171 ? -8.082 -0.245 11.333 1.00 98.00 171 ALA A CA 1
ATOM 1325 C C . ALA A 1 171 ? -9.330 0.639 11.519 1.00 98.00 171 ALA A C 1
ATOM 1327 O O . ALA A 1 171 ? -9.997 0.989 10.548 1.00 98.00 171 ALA A O 1
ATOM 1328 N N . SER A 1 172 ? -9.594 1.060 12.759 1.00 97.62 172 SE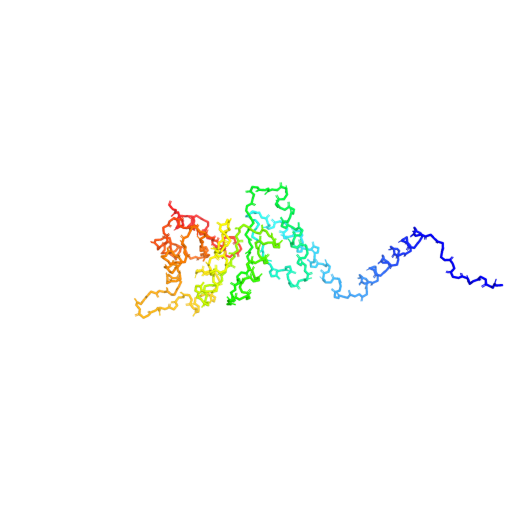R A N 1
ATOM 1329 C CA . SER A 1 172 ? -10.680 1.983 13.111 1.00 97.62 172 SER A CA 1
ATOM 1330 C C . SER A 1 172 ? -10.523 3.344 12.435 1.00 97.62 172 SER A C 1
ATOM 1332 O O . SER A 1 172 ? -11.465 3.846 11.831 1.00 97.62 172 SER A O 1
ATOM 1334 N N . LEU A 1 173 ? -9.329 3.941 12.520 1.00 97.81 173 LEU A N 1
ATOM 1335 C CA . LEU A 1 173 ? -9.039 5.244 11.919 1.00 97.81 173 LEU A CA 1
ATOM 1336 C C . LEU A 1 173 ? -9.256 5.212 10.408 1.00 97.81 173 LEU A C 1
ATOM 1338 O O . LEU A 1 173 ? -9.879 6.120 9.858 1.00 97.81 173 LEU A O 1
ATOM 1342 N N . VAL A 1 174 ? -8.786 4.155 9.748 1.00 98.00 174 VAL A N 1
ATOM 1343 C CA . VAL A 1 174 ? -8.943 4.019 8.302 1.00 98.00 174 VAL A CA 1
ATOM 1344 C C . VAL A 1 174 ? -10.411 3.835 7.931 1.00 98.00 174 VAL A C 1
ATOM 1346 O O . VAL A 1 174 ? -10.905 4.571 7.080 1.00 98.00 174 VAL A O 1
ATOM 1349 N N . ALA A 1 175 ? -11.120 2.919 8.595 1.00 97.12 175 ALA A N 1
ATOM 1350 C CA . ALA A 1 175 ? -12.520 2.620 8.302 1.00 97.12 175 ALA A CA 1
ATOM 1351 C C . ALA A 1 175 ? -13.475 3.786 8.573 1.00 97.12 175 ALA A C 1
ATOM 1353 O O . ALA A 1 175 ? -14.376 4.032 7.778 1.00 97.12 175 ALA A O 1
ATOM 1354 N N . GLU A 1 176 ? -13.281 4.511 9.673 1.00 95.69 176 GLU A N 1
ATOM 1355 C CA . GLU A 1 176 ? -14.243 5.518 10.129 1.00 95.69 176 GLU A CA 1
ATOM 1356 C C . GLU A 1 176 ? -13.891 6.942 9.699 1.00 95.69 176 GLU A C 1
ATOM 1358 O O . GLU A 1 176 ? -14.777 7.793 9.636 1.00 95.69 176 GLU A O 1
ATOM 1363 N N . LYS A 1 177 ? -12.603 7.237 9.469 1.00 95.50 177 LYS A N 1
ATOM 1364 C CA . LYS A 1 177 ? -12.133 8.616 9.270 1.00 95.50 177 LYS A CA 1
ATOM 1365 C C . LYS A 1 177 ? -11.394 8.822 7.959 1.00 95.50 177 LYS A C 1
ATOM 1367 O O . LYS A 1 177 ? -11.660 9.810 7.286 1.00 95.50 177 LYS A O 1
ATOM 1372 N N . TRP A 1 178 ? -10.447 7.952 7.608 1.00 96.31 178 TRP A N 1
ATOM 1373 C CA . TRP A 1 178 ? -9.559 8.227 6.469 1.00 96.31 178 TRP A CA 1
ATOM 1374 C C . TRP A 1 178 ? -10.175 7.804 5.136 1.00 96.31 178 TRP A C 1
ATOM 1376 O O . TRP A 1 178 ? -9.978 8.488 4.134 1.00 96.31 178 TRP A O 1
ATOM 1386 N N . ASN A 1 179 ? -10.952 6.717 5.114 1.00 94.25 179 ASN A N 1
ATOM 1387 C CA . ASN A 1 179 ? -11.574 6.181 3.904 1.00 94.25 179 ASN A CA 1
ATOM 1388 C C . ASN A 1 179 ? -12.810 6.982 3.453 1.00 94.25 179 ASN A C 1
ATOM 1390 O O . ASN A 1 179 ? -13.914 6.456 3.335 1.00 94.25 179 ASN A O 1
ATOM 1394 N N . THR A 1 180 ? -12.631 8.276 3.202 1.00 86.81 180 THR A N 1
ATOM 1395 C CA . THR A 1 180 ? -13.714 9.219 2.870 1.00 86.81 180 THR A CA 1
ATOM 1396 C C . THR A 1 180 ? -14.392 8.945 1.524 1.00 86.81 180 THR A C 1
ATOM 1398 O O . THR A 1 180 ? -15.492 9.433 1.276 1.00 86.81 180 THR A O 1
ATOM 1401 N N . ASN A 1 181 ? -13.748 8.180 0.646 1.00 87.88 181 ASN A N 1
ATOM 1402 C CA . ASN A 1 181 ? -14.158 7.978 -0.743 1.00 87.88 181 ASN A CA 1
ATOM 1403 C C . ASN A 1 181 ? -13.996 6.531 -1.238 1.00 87.88 181 ASN A C 1
ATOM 1405 O O . ASN A 1 181 ? -14.052 6.292 -2.442 1.00 87.88 181 ASN A O 1
ATOM 1409 N N . GLY A 1 182 ? -13.813 5.569 -0.330 1.00 92.69 182 GLY A N 1
ATOM 1410 C CA . GLY A 1 182 ? -13.740 4.145 -0.674 1.00 92.69 182 GLY A CA 1
ATOM 1411 C C . GLY A 1 182 ? -12.415 3.691 -1.298 1.00 92.69 182 GLY A C 1
ATOM 1412 O O . GLY A 1 182 ? -12.356 2.589 -1.831 1.00 92.69 182 GLY A O 1
ATOM 1413 N N . GLN A 1 183 ? -11.364 4.516 -1.251 1.00 94.62 183 GLN A N 1
ATOM 1414 C CA . GLN A 1 183 ? -10.054 4.223 -1.847 1.00 94.62 183 GLN A CA 1
ATOM 1415 C C . GLN A 1 183 ? -9.104 3.441 -0.929 1.00 94.62 183 GLN A C 1
ATOM 1417 O O . GLN A 1 183 ? -8.057 2.970 -1.384 1.00 94.62 183 GLN A O 1
ATOM 1422 N N . CYS A 1 184 ? -9.420 3.332 0.363 1.00 97.69 184 CYS A N 1
ATOM 1423 C CA . CYS A 1 184 ? -8.527 2.696 1.322 1.00 97.69 184 CYS A CA 1
ATOM 1424 C C . CYS A 1 184 ? -8.698 1.176 1.374 1.00 97.69 184 CYS A C 1
ATOM 1426 O O . CYS A 1 184 ? -9.804 0.642 1.300 1.00 97.69 184 CYS A O 1
ATOM 1428 N N . ALA A 1 185 ? -7.578 0.506 1.612 1.00 97.62 185 ALA A N 1
ATOM 1429 C CA . ALA A 1 185 ? -7.477 -0.899 1.979 1.00 97.62 185 ALA A CA 1
ATOM 1430 C C . ALA A 1 185 ? -6.487 -1.046 3.143 1.00 97.62 185 ALA A C 1
ATOM 1432 O O . ALA A 1 185 ? -5.756 -0.103 3.461 1.00 97.62 185 ALA A O 1
ATOM 1433 N N . LEU A 1 186 ? -6.420 -2.225 3.765 1.00 97.81 186 LEU A N 1
ATOM 1434 C CA . LEU A 1 186 ? -5.450 -2.505 4.830 1.00 97.81 186 LEU A CA 1
ATOM 1435 C C . LEU A 1 186 ? -4.510 -3.653 4.475 1.00 97.81 186 LEU A C 1
ATOM 1437 O O . LEU A 1 186 ? -4.932 -4.652 3.901 1.00 97.81 186 LEU A O 1
ATOM 1441 N N . VAL A 1 187 ? -3.247 -3.545 4.894 1.00 95.62 187 VAL A N 1
ATOM 1442 C CA . VAL A 1 187 ? -2.319 -4.681 4.915 1.00 95.62 187 VAL A CA 1
ATOM 1443 C C . VAL A 1 187 ? -2.484 -5.452 6.220 1.00 95.62 187 VAL A C 1
ATOM 1445 O O . VAL A 1 187 ? -2.232 -4.903 7.301 1.00 95.62 187 VAL A O 1
ATOM 1448 N N . VAL A 1 188 ? -2.860 -6.727 6.114 1.00 92.88 188 VAL A N 1
ATOM 1449 C CA . VAL A 1 188 ? -3.028 -7.645 7.250 1.00 92.88 188 VAL A CA 1
ATOM 1450 C C . VAL A 1 188 ? -2.351 -8.974 6.923 1.00 92.88 188 VAL A C 1
ATOM 1452 O O . VAL A 1 188 ? -2.717 -9.632 5.964 1.00 92.88 188 VAL A O 1
ATOM 1455 N N . GLY A 1 189 ? -1.337 -9.369 7.686 1.00 86.50 189 GLY A N 1
ATOM 1456 C CA . GLY A 1 189 ? -0.533 -10.558 7.415 1.00 86.50 189 GLY A CA 1
ATOM 1457 C C . GLY A 1 189 ? -1.296 -11.872 7.610 1.00 86.50 189 GLY A C 1
ATOM 1458 O O . GLY A 1 189 ? -1.990 -12.051 8.607 1.00 86.50 189 GLY A O 1
ATOM 1459 N N . ALA A 1 190 ? -1.080 -12.824 6.699 1.00 78.88 190 ALA A N 1
ATOM 1460 C CA . ALA A 1 190 ? -1.709 -14.152 6.672 1.00 78.88 190 ALA A CA 1
ATOM 1461 C C . ALA A 1 190 ? -1.289 -15.090 7.821 1.00 78.88 190 ALA A C 1
ATOM 1463 O O . ALA A 1 190 ? -1.864 -16.159 8.009 1.00 78.88 190 ALA A O 1
ATOM 1464 N N . THR A 1 191 ? -0.253 -14.732 8.579 1.00 73.44 191 THR A N 1
ATOM 1465 C CA . THR A 1 191 ? 0.321 -15.564 9.649 1.00 73.44 191 THR A CA 1
ATOM 1466 C C . THR A 1 191 ? -0.535 -15.612 10.920 1.00 73.44 191 THR A C 1
ATOM 1468 O O . THR A 1 191 ? -0.210 -16.355 11.842 1.00 73.44 191 THR A O 1
ATOM 1471 N 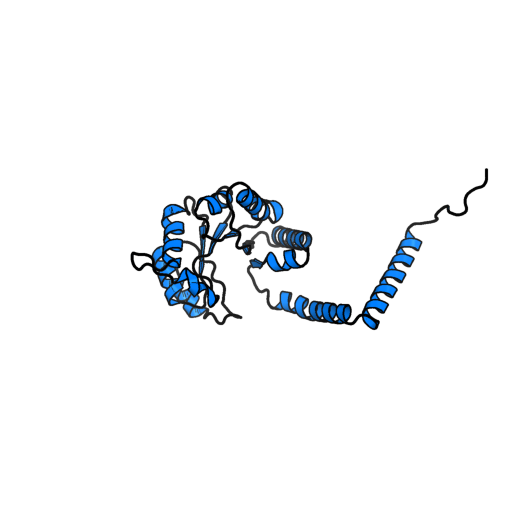N . PHE A 1 192 ? -1.624 -14.841 10.962 1.00 75.19 192 PHE A N 1
ATOM 1472 C CA . PHE A 1 192 ? -2.403 -14.525 12.159 1.00 75.19 192 PHE A CA 1
ATOM 1473 C C . PHE A 1 192 ? -3.919 -14.498 11.838 1.00 75.19 192 PHE A C 1
ATOM 1475 O O . PHE A 1 192 ? -4.489 -13.423 11.633 1.00 75.19 192 PHE A O 1
ATOM 1482 N N . PRO A 1 193 ? -4.584 -15.667 11.702 1.00 76.38 193 PRO A N 1
ATOM 1483 C CA . PRO A 1 193 ? -5.975 -15.744 11.232 1.00 76.38 193 PRO A CA 1
ATOM 1484 C C . PRO A 1 193 ? -6.998 -15.088 12.169 1.00 76.38 193 PRO A C 1
ATOM 1486 O O . PRO A 1 193 ? -7.929 -14.435 11.697 1.00 76.38 193 PRO A O 1
ATOM 1489 N N . ASP A 1 194 ? -6.815 -15.206 13.487 1.00 85.81 194 ASP A N 1
ATOM 1490 C CA . ASP A 1 194 ? -7.709 -14.583 14.472 1.00 85.81 194 ASP A CA 1
ATOM 1491 C C . ASP A 1 194 ? -7.672 -13.051 14.351 1.00 85.81 194 ASP A C 1
ATOM 1493 O O . ASP A 1 194 ? -8.689 -12.363 14.459 1.00 85.81 194 ASP A O 1
ATOM 1497 N N . GLU A 1 195 ? -6.496 -12.496 14.068 1.00 87.00 195 GLU A N 1
ATOM 1498 C CA . GLU A 1 195 ? -6.271 -11.074 13.858 1.00 87.00 195 GLU A CA 1
ATOM 1499 C C . GLU A 1 195 ? -6.934 -10.580 12.572 1.00 87.00 195 GLU A C 1
ATOM 1501 O O . GLU A 1 195 ? -7.537 -9.506 12.590 1.00 87.00 195 GLU A O 1
ATOM 1506 N N . ILE A 1 196 ? -6.896 -11.362 11.487 1.00 88.56 196 ILE A N 1
ATOM 1507 C CA . ILE A 1 196 ? -7.645 -11.050 10.260 1.00 88.56 196 ILE A CA 1
ATOM 1508 C C . ILE A 1 196 ? -9.136 -10.947 10.575 1.00 88.56 196 ILE A C 1
ATOM 1510 O O . ILE A 1 196 ? -9.752 -9.943 10.221 1.00 88.56 196 ILE A O 1
ATOM 1514 N N . GLY A 1 197 ? -9.697 -11.916 11.306 1.00 90.31 197 GLY A N 1
ATOM 1515 C CA . GLY A 1 197 ? -11.108 -11.896 11.697 1.00 90.31 197 GLY A CA 1
ATOM 1516 C C . GLY A 1 197 ? -11.472 -10.668 12.541 1.00 90.31 197 GLY A C 1
ATOM 1517 O O . GLY A 1 197 ? -12.495 -10.022 12.307 1.00 90.31 197 GLY A O 1
ATOM 1518 N N . ARG A 1 198 ? -10.602 -10.276 13.482 1.00 94.75 198 ARG A N 1
ATOM 1519 C CA . ARG A 1 198 ? -10.788 -9.058 14.293 1.00 94.75 198 ARG A CA 1
ATOM 1520 C C . ARG A 1 198 ? -10.726 -7.782 13.454 1.00 94.75 198 ARG A C 1
ATOM 1522 O O . ARG A 1 198 ? -11.511 -6.868 13.702 1.00 94.75 198 ARG A O 1
ATOM 1529 N N . VAL A 1 199 ? -9.818 -7.706 12.477 1.00 95.94 199 VAL A N 1
ATOM 1530 C CA . VAL A 1 199 ? -9.755 -6.570 11.544 1.00 95.94 199 VAL A CA 1
ATOM 1531 C C . VAL A 1 199 ? -10.994 -6.546 10.651 1.00 95.94 199 VAL A C 1
ATOM 1533 O O . VAL A 1 199 ? -11.628 -5.500 10.557 1.00 95.94 199 VAL A O 1
ATOM 1536 N N . ARG A 1 200 ? -11.392 -7.678 10.056 1.00 94.44 200 ARG A N 1
ATOM 1537 C CA . ARG A 1 200 ? -12.589 -7.791 9.206 1.00 94.44 200 ARG A CA 1
ATOM 1538 C C . ARG A 1 200 ? -13.842 -7.315 9.940 1.00 94.44 200 ARG A C 1
ATOM 1540 O O . ARG A 1 200 ? -14.551 -6.449 9.433 1.00 94.44 200 ARG A O 1
ATOM 1547 N N . ALA A 1 201 ? -14.044 -7.769 11.178 1.00 95.19 201 ALA A N 1
ATOM 1548 C CA . ALA A 1 201 ? -15.148 -7.317 12.029 1.00 95.19 201 ALA A CA 1
ATOM 1549 C C . ALA A 1 201 ? -15.146 -5.796 12.280 1.00 95.19 201 ALA A C 1
ATOM 1551 O O . ALA A 1 201 ? -16.193 -5.214 12.559 1.00 95.19 201 ALA A O 1
ATOM 1552 N N . ARG A 1 202 ? -13.979 -5.143 12.191 1.00 95.38 202 ARG A N 1
ATOM 1553 C CA . ARG A 1 202 ? -13.822 -3.701 12.408 1.00 95.38 202 ARG A CA 1
ATOM 1554 C C . ARG A 1 202 ? -14.065 -2.864 11.155 1.00 95.38 202 ARG A C 1
ATOM 1556 O O . ARG A 1 202 ? -14.497 -1.722 11.297 1.00 95.38 202 ARG A O 1
ATOM 1563 N N . ILE A 1 203 ? -13.745 -3.398 9.975 1.00 95.44 203 ILE A N 1
ATOM 1564 C CA . ILE A 1 203 ? -13.693 -2.630 8.720 1.00 95.44 203 ILE A CA 1
ATOM 1565 C C . ILE A 1 203 ? -14.813 -2.961 7.723 1.00 95.44 203 ILE A C 1
ATOM 1567 O O . ILE A 1 203 ? -14.911 -2.280 6.704 1.00 95.44 203 ILE A O 1
ATOM 1571 N N . GLY A 1 204 ? -15.639 -3.981 7.988 1.00 93.44 204 GLY A N 1
ATOM 1572 C CA . GLY A 1 204 ? -16.688 -4.421 7.058 1.00 93.44 204 GLY A CA 1
ATOM 1573 C C . GLY A 1 204 ? -16.084 -4.929 5.750 1.00 93.44 204 GLY A C 1
ATOM 1574 O O . GLY A 1 204 ? -15.084 -5.636 5.795 1.00 93.44 204 GLY A O 1
ATOM 1575 N N . ASP A 1 205 ? -16.618 -4.507 4.605 1.00 91.75 205 ASP A N 1
ATOM 1576 C CA . ASP A 1 205 ? -16.235 -5.012 3.272 1.00 91.75 205 ASP A CA 1
ATOM 1577 C C . ASP A 1 205 ? -14.987 -4.321 2.686 1.00 91.75 205 ASP A C 1
ATOM 1579 O O . ASP A 1 205 ? -14.653 -4.478 1.512 1.00 91.75 205 ASP A O 1
ATOM 1583 N N . MET A 1 206 ? -14.277 -3.512 3.482 1.00 95.62 206 MET A N 1
ATOM 1584 C CA . MET A 1 206 ? -13.071 -2.831 3.011 1.00 95.62 206 MET A CA 1
ATOM 1585 C C . MET A 1 206 ? -12.016 -3.853 2.539 1.00 95.62 206 MET A C 1
ATOM 1587 O O . MET A 1 206 ? -11.750 -4.825 3.256 1.00 95.62 206 MET A O 1
ATOM 1591 N N . PRO A 1 207 ? -11.370 -3.652 1.375 1.00 94.19 207 PRO A N 1
ATOM 1592 C CA . PRO A 1 207 ? -10.394 -4.606 0.867 1.00 94.19 207 PRO A CA 1
ATOM 1593 C C . PRO A 1 207 ? -9.204 -4.817 1.812 1.00 94.19 207 PRO A C 1
ATOM 1595 O O . PRO A 1 207 ? -8.707 -3.886 2.453 1.00 94.19 207 PRO A O 1
ATOM 1598 N N . LEU A 1 208 ? -8.715 -6.056 1.845 1.00 92.94 208 LEU A N 1
ATOM 1599 C CA . LEU A 1 208 ? -7.503 -6.446 2.557 1.00 92.94 208 LEU A CA 1
ATOM 1600 C C . LEU A 1 208 ? -6.442 -6.907 1.557 1.00 92.94 208 LEU A C 1
ATOM 1602 O O . LEU A 1 208 ? -6.707 -7.764 0.716 1.00 92.94 208 LEU A O 1
ATOM 1606 N N . LEU A 1 209 ? -5.229 -6.373 1.684 1.00 91.31 209 LEU A N 1
ATOM 1607 C CA . LEU A 1 209 ? -4.035 -6.946 1.076 1.00 91.31 209 LEU A CA 1
ATOM 1608 C C . LEU A 1 209 ? -3.396 -7.889 2.094 1.00 91.31 209 LEU A C 1
ATOM 1610 O O . LEU A 1 209 ? -2.955 -7.440 3.156 1.00 91.31 209 LEU A O 1
ATOM 1614 N N . VAL A 1 210 ? -3.353 -9.186 1.785 1.00 88.88 210 VAL A N 1
ATOM 1615 C CA . VAL A 1 210 ? -2.929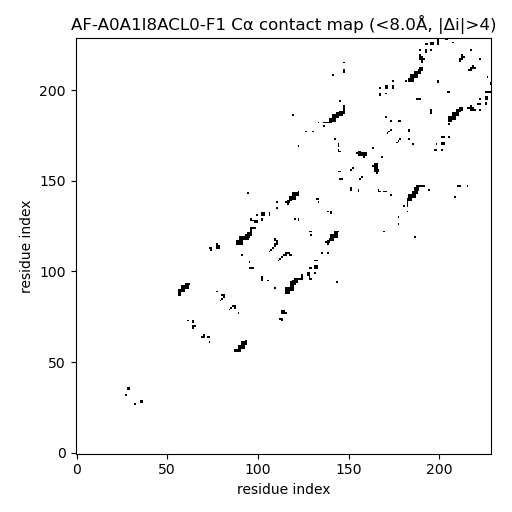 -10.208 2.751 1.00 88.88 210 VAL A CA 1
ATOM 1616 C C . VAL A 1 210 ? -1.609 -10.874 2.345 1.00 88.88 210 VAL A C 1
ATOM 1618 O O . VAL A 1 210 ? -1.615 -11.947 1.736 1.00 88.88 210 VAL A O 1
ATOM 1621 N N . PRO A 1 211 ? -0.452 -10.274 2.684 1.00 82.31 211 PRO A N 1
ATOM 1622 C CA . PRO A 1 211 ? 0.843 -10.886 2.427 1.00 82.31 211 PRO A CA 1
ATOM 1623 C C . PRO A 1 211 ? 1.135 -12.018 3.421 1.00 82.31 211 PRO A C 1
ATOM 1625 O O . PRO A 1 211 ? 0.629 -12.043 4.544 1.00 82.31 211 PRO A O 1
ATOM 1628 N N . GLY A 1 212 ? 2.037 -12.924 3.043 1.00 67.94 212 GLY A N 1
ATOM 1629 C CA . GLY A 1 212 ? 2.574 -13.953 3.945 1.00 67.94 212 GLY A CA 1
ATOM 1630 C C . GLY A 1 212 ? 2.069 -15.377 3.697 1.00 67.94 212 GLY A C 1
ATOM 1631 O O . GLY A 1 212 ? 2.459 -16.299 4.412 1.00 67.94 212 GLY A O 1
ATOM 1632 N N . ILE A 1 213 ? 1.269 -15.589 2.654 1.00 65.75 213 ILE A N 1
ATOM 1633 C CA . ILE A 1 213 ? 0.970 -16.926 2.131 1.00 65.75 213 ILE A CA 1
ATOM 1634 C C . ILE A 1 213 ? 2.217 -17.488 1.417 1.00 65.75 213 ILE A C 1
ATOM 1636 O O . ILE A 1 213 ? 2.931 -16.764 0.724 1.00 65.75 213 ILE A O 1
ATOM 1640 N N . GLY A 1 214 ? 2.502 -18.783 1.584 1.00 61.97 214 GLY A N 1
ATOM 1641 C CA . GLY A 1 214 ? 3.637 -19.450 0.933 1.00 61.97 214 GLY A CA 1
ATOM 1642 C C . GLY A 1 214 ? 4.927 -19.365 1.751 1.00 61.97 214 GLY A C 1
ATOM 1643 O O . GLY A 1 214 ? 5.064 -20.069 2.747 1.00 61.97 214 GLY A O 1
ATOM 1644 N N . ALA A 1 215 ? 5.882 -18.519 1.348 1.00 52.03 215 ALA A N 1
ATOM 1645 C CA . ALA A 1 215 ? 7.231 -18.475 1.938 1.00 52.03 215 ALA A CA 1
ATOM 1646 C C . ALA A 1 215 ? 7.261 -18.144 3.445 1.00 52.03 215 ALA A C 1
ATOM 1648 O O . ALA A 1 215 ? 8.207 -18.514 4.135 1.00 52.03 215 ALA A O 1
ATOM 1649 N N . GLN A 1 216 ? 6.235 -17.452 3.952 1.00 55.47 216 GLN A N 1
ATOM 1650 C CA . GLN A 1 216 ? 6.106 -17.078 5.368 1.00 55.47 216 GLN A CA 1
ATOM 1651 C C . GLN A 1 216 ? 5.157 -18.007 6.146 1.00 55.47 216 GLN A C 1
ATOM 1653 O O . GLN A 1 216 ? 4.927 -17.787 7.332 1.00 55.47 216 GLN A O 1
ATOM 1658 N N . GLY A 1 217 ? 4.634 -19.059 5.502 1.00 56.66 217 GLY A N 1
ATOM 1659 C CA . GLY A 1 217 ? 3.883 -20.126 6.164 1.00 56.66 217 GLY A CA 1
ATOM 1660 C C . GLY A 1 217 ? 2.419 -19.819 6.490 1.00 56.66 217 GLY A C 1
ATOM 1661 O O . GLY A 1 217 ? 1.822 -20.575 7.249 1.00 56.66 217 GLY A O 1
ATOM 1662 N N . GLY A 1 218 ? 1.831 -18.748 5.944 1.00 58.78 218 GLY A N 1
ATOM 1663 C CA . GLY A 1 218 ? 0.404 -18.456 6.106 1.00 58.78 218 GLY A CA 1
ATOM 1664 C C . GLY A 1 218 ? -0.490 -19.536 5.486 1.00 58.78 218 GLY A C 1
ATOM 1665 O O . GLY A 1 218 ? -0.244 -19.983 4.361 1.00 58.78 218 GLY A O 1
ATOM 1666 N N . ASP A 1 219 ? -1.533 -19.940 6.213 1.00 66.94 219 ASP A N 1
ATOM 1667 C CA . ASP A 1 219 ? -2.535 -20.903 5.749 1.00 66.94 219 ASP A CA 1
ATOM 1668 C C . ASP A 1 219 ? -3.565 -20.202 4.855 1.00 66.94 219 ASP A C 1
ATOM 1670 O O . ASP A 1 219 ? -4.308 -19.331 5.310 1.00 66.94 219 ASP A O 1
ATOM 1674 N N . VAL A 1 220 ? -3.621 -20.602 3.582 1.00 65.06 220 VAL A N 1
ATOM 1675 C CA . VAL A 1 220 ? -4.538 -20.052 2.572 1.00 65.06 220 VAL A CA 1
ATOM 1676 C C . VAL A 1 220 ? -5.999 -20.198 2.992 1.00 65.06 220 VAL A C 1
ATOM 1678 O O . VAL A 1 220 ? -6.761 -19.243 2.880 1.00 65.06 220 VAL A O 1
ATOM 1681 N N . VAL A 1 221 ? -6.407 -21.379 3.459 1.00 63.12 221 VAL A N 1
ATOM 1682 C CA . VAL A 1 221 ? -7.815 -21.680 3.750 1.00 63.12 221 VAL A CA 1
ATOM 1683 C C . VAL A 1 221 ? -8.264 -20.910 4.984 1.00 63.12 221 VAL A C 1
ATOM 1685 O O . VAL A 1 221 ? -9.320 -20.281 4.954 1.00 63.12 221 VAL A O 1
ATOM 1688 N N . ALA A 1 222 ? -7.445 -20.907 6.038 1.00 60.78 222 ALA A N 1
ATOM 1689 C CA . ALA A 1 222 ? -7.740 -20.149 7.251 1.00 60.78 222 ALA A CA 1
ATOM 1690 C C . ALA A 1 222 ? -7.772 -18.638 6.980 1.00 60.78 222 ALA A C 1
ATOM 1692 O O . ALA A 1 222 ? -8.671 -17.946 7.451 1.00 60.78 222 ALA A O 1
ATOM 1693 N N . THR A 1 223 ? -6.834 -18.138 6.172 1.00 63.94 223 THR A N 1
ATOM 1694 C CA . THR A 1 223 ? -6.767 -16.726 5.774 1.00 63.94 223 THR A CA 1
ATOM 1695 C C . THR A 1 223 ? -8.000 -16.305 4.985 1.00 63.94 223 THR A C 1
ATOM 1697 O O . THR A 1 223 ? -8.606 -15.284 5.301 1.00 63.94 223 THR A O 1
ATOM 1700 N N . VAL A 1 224 ? -8.390 -17.090 3.974 1.00 64.94 224 VAL A N 1
ATOM 1701 C CA . VAL A 1 224 ? -9.573 -16.789 3.162 1.00 64.94 224 VAL A CA 1
ATOM 1702 C C . VAL A 1 224 ? -10.814 -16.810 4.042 1.00 64.94 224 VAL A C 1
ATOM 1704 O O . VAL A 1 224 ? -11.543 -15.830 4.029 1.00 64.94 224 VAL A O 1
ATOM 1707 N N . ALA A 1 225 ? -11.011 -17.853 4.856 1.00 62.1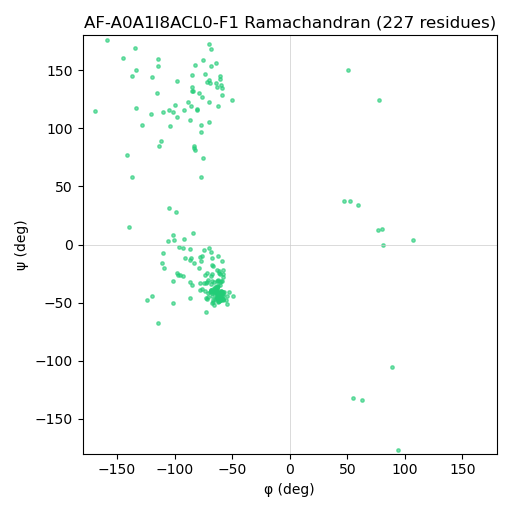9 225 ALA A N 1
ATOM 1708 C CA . ALA A 1 225 ? -12.173 -17.974 5.737 1.00 62.19 225 ALA A CA 1
ATOM 1709 C C . ALA A 1 225 ? -12.280 -16.824 6.755 1.00 62.19 225 ALA A C 1
ATOM 1711 O O . ALA A 1 225 ? -13.375 -16.327 6.999 1.00 62.19 225 ALA A O 1
ATOM 1712 N N . ALA A 1 226 ? -11.156 -16.383 7.328 1.00 59.97 226 ALA A N 1
ATOM 1713 C CA . ALA A 1 226 ? -11.125 -15.260 8.266 1.00 59.97 226 ALA A CA 1
ATOM 1714 C C . ALA A 1 226 ? -11.314 -13.894 7.581 1.00 59.97 226 ALA A C 1
ATOM 1716 O O . ALA A 1 226 ? -11.762 -12.941 8.218 1.00 59.97 226 ALA A O 1
ATOM 1717 N N . GLY A 1 227 ? -10.944 -13.790 6.302 1.00 56.72 227 GLY A N 1
ATOM 1718 C CA . GLY A 1 227 ? -10.974 -12.560 5.516 1.00 56.72 227 GLY A CA 1
ATOM 1719 C C . GLY A 1 227 ? -12.219 -12.363 4.651 1.00 56.72 227 GLY A C 1
ATOM 1720 O O . GLY A 1 227 ? -12.293 -11.317 4.003 1.00 56.72 227 GLY A O 1
ATOM 1721 N N . MET A 1 228 ? -13.162 -13.316 4.627 1.00 60.06 228 MET A N 1
ATOM 1722 C CA . MET A 1 228 ? -14.387 -13.220 3.816 1.00 60.06 228 MET A CA 1
ATOM 1723 C C . MET A 1 228 ? -15.219 -11.993 4.209 1.00 60.06 228 MET A C 1
ATOM 1725 O O . MET A 1 228 ? -15.346 -11.674 5.393 1.00 60.06 228 MET A O 1
ATOM 1729 N N . ASP A 1 229 ? -15.729 -11.312 3.190 1.00 51.25 229 ASP A N 1
ATOM 1730 C CA . ASP A 1 229 ? -16.757 -10.272 3.220 1.00 51.25 229 ASP A CA 1
ATOM 1731 C C . ASP A 1 229 ? -18.170 -10.880 3.118 1.00 51.25 229 ASP A C 1
ATOM 1733 O O . ASP A 1 229 ? -18.369 -11.843 2.337 1.00 51.25 229 ASP A O 1
#

Radius of gyration: 24.22 Å; Cα contacts (8 Å, |Δi|>4): 302; chains: 1; bounding box: 66×45×73 Å

Nearest PDB structures (foldseek):
  3qw4-assembly1_B  TM=9.625E-01  e=1.031E-15  Leishmania donovani
  3qw4-assembly1_C  TM=9.595E-01  e=1.471E-15  Leishmania donovani
  3qw3-assembly1_A  TM=9.727E-01  e=2.505E-15  Leishmania infantum
  4mjz-assembly2_B-3  TM=9.105E-01  e=5.138E-13  Toxoplasma gondii
  4mjz-assembly1_A-2  TM=9.153E-01  e=7.773E-13  Toxoplasma gondii

InterPro domains:
  IPR001754 Orotidine 5'-phosphate decarboxylase domain [PF00215] (63-219)
  IPR001754 Orotidine 5'-phosphate decarboxylase domain [SM00934] (39-229)
  IPR011060 Ribulose-phosphate binding barrel [SSF51366] (62-227)
  IPR011995 Orotidine 5'-phosphate decarboxylase, type 2 [PTHR43375] (62-228)
  IPR011995 Orotidine 5'-phosphate decarboxylase, type 2 [TIGR02127] (63-221)
  IPR013785 Aldolase-type TIM barrel [G3DSA:3.20.20.70] (65-229)
  IPR018089 Orotidine 5'-phosphate decarboxylase, active site [PS00156] (90-103)
  IPR033718 Diacylglycerol kinase, prokaryotic [cd14264] (14-62)
  IPR036945 Diacylglycerol kinase (DAGK) superfamily [G3DSA:1.10.287.3610] (2-64)

pLDDT: mean 83.84, std 15.32, range [43.56, 98.31]

Sequence (229 aa):
MSDSPFKSKGGLGRLFNALRYSGQGLAAALRHEAAFRQELALAVVLTPLAFWLGQTPAEILIAYFAAQGAEDQLQDLCDYIRSRYPHLPIVLDAKRGDVGSTAEQYAREAFERYRADAVTVSPYMGFDSVEPYLEHKDKGVIVLCRTSNPGGSDLQFMEMADGTPLYLHVASLVAEKWNTNGQCALVVGATFPDEIGRVRARIGDMPLLVPGIGAQGGDVVATVAAGMD

Foldseek 3Di:
DDDDPPPDDDDPVVVVVVVVVVVVVVVCCCVPPPVSVVVVVCCVVVVVVVVVPDDDDQADAVVVCVVVVNLVVLLVVLVCCCVVPVPGAHEHEDQDFDADPVLLVVLCCQCPRSVGQEYEYECVVHLRRVVSNVVPVRHAYEYEQQDLDPCSCVQQQDADPVRDGNSLVVLLCCQPPNCPRLRYEYEHELNCLVVLLSSCVRRPPRHYDYPQPDPNPRDPVSNCVSNDD

Solvent-accessible surface area (backbone atoms only — not comparable to full-atom values): 12652 Å² total; per-residue (Å²): 13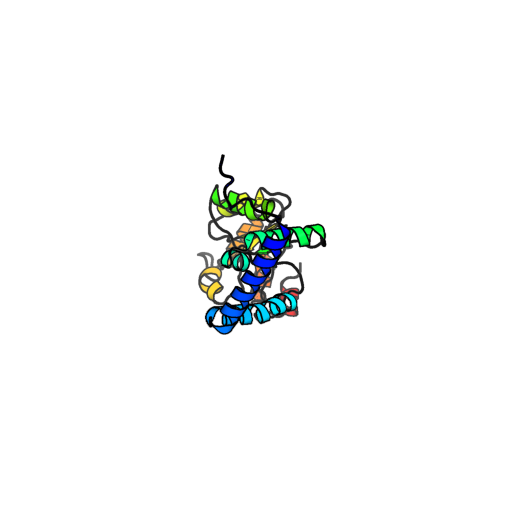6,86,81,69,93,78,74,83,79,67,73,65,66,52,51,54,49,48,54,51,52,50,52,49,50,53,56,46,41,59,72,73,33,69,65,58,42,52,53,50,52,48,48,68,52,48,52,58,45,52,62,70,70,61,74,79,74,58,69,43,58,49,65,66,31,57,78,66,74,31,56,68,58,51,36,52,49,38,52,48,44,51,73,76,40,68,85,62,68,34,35,36,49,62,60,45,70,43,57,60,73,58,22,41,52,53,32,41,47,44,49,64,68,43,53,33,40,24,38,31,29,45,55,87,79,40,64,69,31,48,48,51,51,65,69,45,84,88,38,36,42,30,32,58,35,40,65,60,54,82,74,37,54,78,55,35,57,42,60,44,99,86,65,50,32,40,25,56,51,48,42,43,45,40,56,76,65,66,40,80,79,74,38,46,30,34,30,38,20,26,66,40,43,70,58,38,33,56,47,37,75,62,41,57,77,55,52,70,49,62,51,37,59,63,96,66,68,16,49,65,67,54,33,50,70,29,58,65,116

Mean predicted aligned error: 12.75 Å